Protein AF-A0A952QZ71-F1 (afdb_monomer_lite)

Radius of gyration: 32.83 Å; chains: 1; bounding box: 85×64×108 Å

Secondary structure (DSSP, 8-state):
-----PPPHHHHHHHHHHHHHHHHHHHHHHHS--TTS-HHHHHHHHHHHHHHHHHHHHHHTTSTTTS-HHHHHHHHHHHHHHHHHHHHHHHHHHHHHHHHHTSHHHHHHHHHHHSPPHHHHHHHHTTT--S-HHHHTTSPPPPP-PPP-PPPSSTT-TT-------TT----S----------------------------------------------------PPP------------HHHHHHHHHHHTHHHH-TTS--BTTTB---TTHHHHHHHSTTHHHHHHHHHHH-EES-EEETTEEE--EEPP-TTS-HHHHHHHHHHHHHSSSPPPTT-----HHHHHHHGGG---HHHHHHHHHHTT--

Structure (mmCIF, N/CA/C/O backbone):
data_AF-A0A952QZ71-F1
#
_entry.id   AF-A0A952QZ71-F1
#
loop_
_atom_site.group_PDB
_atom_site.id
_atom_site.type_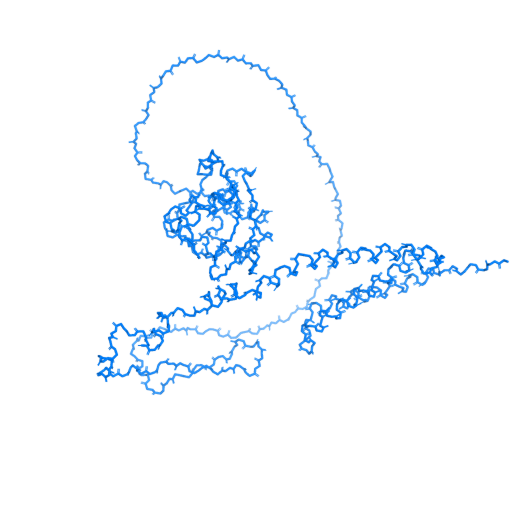symbol
_atom_site.label_atom_id
_atom_site.label_alt_id
_atom_site.label_comp_id
_atom_site.label_asym_id
_atom_site.label_entity_id
_atom_site.label_seq_id
_atom_site.pdbx_PDB_ins_code
_atom_site.Cartn_x
_atom_site.Cartn_y
_atom_site.Cartn_z
_atom_site.occupancy
_atom_site.B_iso_or_equiv
_atom_site.auth_seq_id
_atom_site.auth_comp_id
_atom_site.auth_asym_id
_atom_site.auth_atom_id
_atom_site.pdbx_PDB_model_num
ATOM 1 N N . MET A 1 1 ? 34.051 10.394 -55.278 1.00 37.31 1 MET A N 1
ATOM 2 C CA . MET A 1 1 ? 33.551 9.070 -54.867 1.00 37.31 1 MET A CA 1
ATOM 3 C C . MET A 1 1 ? 33.803 8.975 -53.379 1.00 37.31 1 MET A C 1
ATOM 5 O O . MET A 1 1 ? 34.957 9.050 -52.990 1.00 37.31 1 MET A O 1
ATOM 9 N N . SER A 1 2 ? 32.750 9.002 -52.564 1.00 47.66 2 SER A N 1
ATOM 10 C CA . SER A 1 2 ? 32.898 8.899 -51.112 1.00 47.66 2 SER A CA 1
ATOM 11 C C . SER A 1 2 ? 32.932 7.412 -50.776 1.00 47.66 2 SER A C 1
ATOM 13 O O . SER A 1 2 ? 31.936 6.726 -50.991 1.00 47.66 2 SER A O 1
ATOM 15 N N . GLU A 1 3 ? 34.084 6.899 -50.348 1.00 52.03 3 GLU A N 1
ATOM 16 C CA . GLU A 1 3 ? 34.179 5.573 -49.734 1.00 52.03 3 GLU A CA 1
ATOM 17 C C . GLU A 1 3 ? 33.350 5.597 -48.444 1.00 52.03 3 GLU A C 1
ATOM 19 O O . GLU A 1 3 ? 33.764 6.152 -47.426 1.00 52.03 3 GLU A O 1
ATOM 24 N N . GLY A 1 4 ? 32.135 5.049 -48.505 1.00 52.72 4 GLY A N 1
ATOM 25 C CA . GLY A 1 4 ? 31.303 4.845 -47.328 1.00 52.72 4 GLY A CA 1
ATOM 26 C C . GLY A 1 4 ? 31.994 3.856 -46.395 1.00 52.72 4 GLY A C 1
ATOM 27 O O . GLY A 1 4 ? 32.163 2.687 -46.742 1.00 52.72 4 GLY A O 1
ATOM 28 N N . LYS A 1 5 ? 32.410 4.319 -45.212 1.00 60.66 5 LYS A N 1
ATOM 29 C CA . LYS A 1 5 ? 32.848 3.444 -44.120 1.00 60.66 5 LYS A CA 1
ATOM 30 C C . LYS A 1 5 ? 31.640 2.652 -43.628 1.00 60.66 5 LYS A C 1
ATOM 32 O O . LYS A 1 5 ? 30.965 3.069 -42.699 1.00 60.66 5 LYS A O 1
ATOM 37 N N . HIS A 1 6 ? 31.364 1.515 -44.252 1.00 62.19 6 HIS A N 1
ATOM 38 C CA . HIS A 1 6 ? 30.426 0.553 -43.696 1.00 62.19 6 HIS A CA 1
ATOM 39 C C . HIS A 1 6 ? 31.075 -0.107 -42.479 1.00 62.19 6 HIS A C 1
ATOM 41 O O . HIS A 1 6 ? 32.122 -0.753 -42.579 1.00 62.19 6 HIS A O 1
ATOM 47 N N . THR A 1 7 ? 30.477 0.091 -41.311 1.00 70.31 7 THR A N 1
ATOM 48 C CA . THR A 1 7 ? 30.819 -0.627 -40.088 1.00 70.31 7 THR A CA 1
ATOM 49 C C . THR A 1 7 ? 30.619 -2.127 -40.329 1.00 70.31 7 THR A C 1
ATOM 51 O O . THR A 1 7 ? 29.550 -2.591 -40.715 1.00 70.31 7 THR A O 1
ATOM 54 N N . SER A 1 8 ? 31.699 -2.901 -40.186 1.00 83.12 8 SER A N 1
ATOM 55 C CA . SER A 1 8 ? 31.688 -4.346 -40.441 1.00 83.12 8 SER A CA 1
ATOM 56 C C . SER A 1 8 ? 30.771 -5.067 -39.452 1.00 83.12 8 SER A C 1
ATOM 58 O O . SER A 1 8 ? 30.737 -4.711 -38.275 1.00 83.12 8 SER A O 1
ATOM 60 N N . VAL A 1 9 ? 30.107 -6.142 -39.892 1.00 85.56 9 VAL A N 1
ATOM 61 C CA . VAL A 1 9 ? 29.350 -7.072 -39.024 1.00 85.56 9 VAL A CA 1
ATOM 62 C C . VAL A 1 9 ? 30.187 -7.505 -37.813 1.00 85.56 9 VAL A C 1
ATOM 64 O O . VAL A 1 9 ? 29.675 -7.608 -36.702 1.00 85.56 9 VAL A O 1
ATOM 67 N N . SER A 1 10 ? 31.504 -7.656 -37.994 1.00 85.19 10 SER A N 1
ATOM 68 C CA . SER A 1 10 ? 32.436 -7.969 -36.907 1.00 85.19 10 SER A CA 1
ATOM 69 C C . SER A 1 10 ? 32.438 -6.918 -35.792 1.00 85.19 10 SER A C 1
ATOM 71 O O . SER A 1 10 ? 32.599 -7.275 -34.630 1.00 85.19 10 SER A O 1
ATOM 73 N N . THR A 1 11 ? 32.253 -5.637 -36.114 1.00 86.12 11 THR A N 1
ATOM 74 C CA . THR A 1 11 ? 32.171 -4.557 -35.124 1.00 86.12 11 THR A CA 1
ATOM 75 C C . THR A 1 11 ? 30.928 -4.720 -34.257 1.00 86.12 11 THR A C 1
ATOM 77 O O . THR A 1 11 ? 31.029 -4.628 -33.039 1.00 86.12 11 THR A O 1
ATOM 80 N N . TYR A 1 12 ? 29.775 -5.034 -34.854 1.00 88.69 12 TYR A N 1
ATOM 81 C CA . TYR A 1 12 ? 28.529 -5.255 -34.111 1.00 88.69 12 TYR A CA 1
ATOM 82 C C . TYR A 1 12 ? 28.610 -6.472 -33.192 1.00 88.69 12 TYR A C 1
ATOM 84 O O . TYR A 1 12 ? 28.157 -6.404 -32.053 1.00 88.69 12 TYR A O 1
ATOM 92 N N . VAL A 1 13 ? 29.246 -7.555 -33.646 1.00 91.06 13 VAL A N 1
ATOM 93 C CA . VAL A 1 13 ? 29.479 -8.746 -32.814 1.00 91.06 13 VAL A CA 1
ATOM 94 C C . VAL A 1 13 ? 30.375 -8.412 -31.617 1.00 91.06 13 VAL A C 1
ATOM 96 O O . VAL A 1 13 ? 30.060 -8.796 -30.494 1.00 91.06 13 VAL A O 1
ATOM 99 N N . ILE A 1 14 ? 31.452 -7.644 -31.818 1.00 91.75 14 ILE A N 1
ATOM 100 C CA . ILE A 1 14 ? 32.334 -7.205 -30.722 1.00 91.75 14 ILE A CA 1
ATOM 101 C C . ILE A 1 14 ? 31.572 -6.318 -29.731 1.00 91.75 14 ILE A C 1
ATOM 103 O O . ILE A 1 14 ? 31.671 -6.518 -28.522 1.00 91.75 14 ILE A O 1
ATOM 107 N N . VAL A 1 15 ? 30.784 -5.361 -30.227 1.00 91.12 15 VAL A N 1
ATOM 108 C CA . VAL A 1 15 ? 29.959 -4.479 -29.388 1.00 91.12 15 VAL A CA 1
ATOM 109 C C . VAL A 1 15 ? 28.944 -5.302 -28.586 1.00 91.12 15 VAL A C 1
ATOM 111 O O . VAL A 1 15 ? 28.827 -5.099 -27.382 1.00 91.12 15 VAL A O 1
ATOM 114 N N . ALA A 1 16 ? 28.264 -6.270 -29.207 1.00 91.25 16 ALA A N 1
ATOM 115 C CA . ALA A 1 16 ? 27.317 -7.153 -28.527 1.00 91.25 16 ALA A CA 1
ATOM 116 C C . ALA A 1 16 ? 27.983 -7.979 -27.414 1.00 91.25 16 ALA A C 1
ATOM 118 O O . ALA A 1 16 ? 27.436 -8.078 -26.317 1.00 91.25 16 ALA A O 1
ATOM 119 N N . LEU A 1 17 ? 29.184 -8.515 -27.658 1.00 95.75 17 LEU A N 1
ATOM 120 C CA . LEU A 1 17 ? 29.952 -9.232 -26.636 1.00 95.75 17 LEU A CA 1
ATOM 121 C C . LEU A 1 17 ? 30.328 -8.323 -25.462 1.00 95.75 17 LEU A C 1
ATOM 123 O O .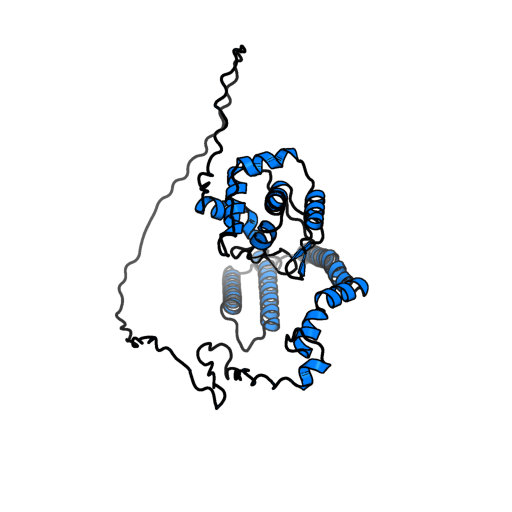 LEU A 1 17 ? 30.170 -8.724 -24.313 1.00 95.75 17 LEU A O 1
ATOM 127 N N . ILE A 1 18 ? 30.767 -7.089 -25.729 1.00 94.50 18 ILE A N 1
ATOM 128 C CA . ILE A 1 18 ? 31.077 -6.112 -24.674 1.00 94.50 18 ILE A CA 1
ATOM 129 C C . ILE A 1 18 ? 29.829 -5.802 -23.841 1.00 94.50 18 ILE A C 1
ATOM 131 O O . ILE A 1 18 ? 29.901 -5.799 -22.615 1.00 94.50 18 ILE A O 1
ATOM 135 N N . LEU A 1 19 ? 28.675 -5.595 -24.481 1.00 93.44 19 LEU A N 1
ATOM 136 C CA . LEU A 1 19 ? 27.409 -5.372 -23.779 1.00 93.44 19 LEU A CA 1
ATOM 137 C C . LEU A 1 19 ? 26.996 -6.579 -22.924 1.00 93.44 19 LEU A C 1
ATOM 139 O O . LEU A 1 19 ? 26.503 -6.399 -21.809 1.00 93.44 19 LEU A O 1
ATOM 143 N N . GLY A 1 20 ? 27.226 -7.799 -23.415 1.00 95.75 20 GLY A N 1
ATOM 144 C CA . GLY A 1 20 ? 27.010 -9.028 -22.652 1.00 95.75 20 GLY A CA 1
ATOM 145 C C . GLY A 1 20 ? 27.901 -9.101 -21.412 1.00 95.75 20 GLY A C 1
ATOM 146 O O . GLY A 1 20 ? 27.407 -9.366 -20.320 1.00 95.75 20 GLY A O 1
ATOM 147 N N . VAL A 1 21 ? 29.191 -8.777 -21.552 1.00 97.12 21 VAL A N 1
ATOM 148 C CA . VAL A 1 21 ? 30.134 -8.722 -20.423 1.00 97.12 21 VAL A CA 1
ATOM 149 C C . VAL A 1 21 ? 29.724 -7.658 -19.406 1.00 97.12 21 VAL A C 1
ATOM 151 O O . VAL A 1 21 ? 29.706 -7.951 -18.215 1.00 97.12 21 VAL A O 1
ATOM 154 N N . ILE A 1 22 ? 29.347 -6.453 -19.848 1.00 95.38 22 ILE A N 1
ATOM 155 C CA . ILE A 1 22 ? 28.851 -5.399 -18.948 1.00 95.38 22 ILE A CA 1
ATOM 156 C C . ILE A 1 22 ? 27.623 -5.895 -18.179 1.00 95.38 22 ILE A C 1
ATOM 158 O O . ILE A 1 22 ? 27.591 -5.778 -16.962 1.00 95.38 22 ILE A O 1
ATOM 162 N N . THR A 1 23 ? 26.661 -6.513 -18.866 1.00 95.19 23 THR A N 1
ATOM 163 C CA . THR A 1 23 ? 25.438 -7.040 -18.235 1.00 95.19 23 THR A CA 1
ATOM 164 C C . THR A 1 23 ? 25.745 -8.142 -17.216 1.00 95.19 23 THR A C 1
ATOM 166 O O . THR A 1 23 ? 25.147 -8.183 -16.145 1.00 95.19 23 THR A O 1
ATOM 169 N N . TYR A 1 24 ? 26.707 -9.016 -17.515 1.00 95.94 24 TYR A N 1
ATOM 170 C CA . TYR A 1 24 ? 27.168 -10.030 -16.568 1.00 95.94 24 TYR A CA 1
ATOM 171 C C . TYR A 1 24 ? 27.831 -9.405 -15.334 1.00 95.94 24 TYR A C 1
ATOM 173 O O . TYR A 1 24 ? 27.566 -9.829 -14.214 1.00 95.94 24 TYR A O 1
ATOM 181 N N . VAL A 1 25 ? 28.666 -8.378 -15.521 1.00 94.56 25 VAL A N 1
ATOM 182 C CA . VAL A 1 25 ? 29.298 -7.649 -14.412 1.00 94.56 25 VAL A CA 1
ATOM 183 C C . VAL A 1 25 ? 28.252 -6.920 -13.565 1.00 94.56 25 VAL A C 1
ATOM 185 O O . VAL A 1 25 ? 28.346 -6.964 -12.344 1.00 94.56 25 VAL A O 1
ATOM 188 N N . GLU A 1 26 ? 27.246 -6.295 -14.183 1.00 92.94 26 GLU A N 1
ATOM 189 C CA . GLU A 1 26 ? 26.108 -5.683 -13.478 1.00 92.94 26 GLU A CA 1
ATOM 190 C C . GLU A 1 26 ? 25.413 -6.711 -12.577 1.00 92.94 26 GLU A C 1
ATOM 192 O O . GLU A 1 26 ? 25.251 -6.471 -11.382 1.00 92.94 26 GLU A O 1
ATOM 197 N N . PHE A 1 27 ? 25.071 -7.879 -13.130 1.00 93.12 27 PHE A N 1
ATOM 198 C CA . PHE A 1 27 ? 24.448 -8.964 -12.374 1.00 93.12 27 PHE A CA 1
ATOM 199 C C . PHE A 1 27 ? 25.349 -9.461 -11.237 1.00 93.12 27 PHE A C 1
ATOM 201 O O . PHE A 1 27 ? 24.902 -9.561 -10.100 1.00 93.12 27 PHE A O 1
ATOM 208 N N . ALA A 1 28 ? 26.634 -9.696 -11.507 1.00 91.62 28 ALA A N 1
ATOM 209 C CA . ALA A 1 28 ? 27.581 -10.165 -10.499 1.00 91.62 28 ALA A CA 1
ATOM 210 C C . ALA A 1 28 ? 27.782 -9.156 -9.354 1.00 91.62 28 ALA A C 1
ATOM 212 O O . ALA A 1 28 ? 27.961 -9.569 -8.212 1.00 91.62 28 ALA A O 1
ATOM 213 N N . LEU A 1 29 ? 27.740 -7.848 -9.635 1.00 90.25 29 LEU A N 1
ATOM 214 C CA . LEU A 1 29 ? 27.824 -6.802 -8.609 1.00 90.25 29 LEU A CA 1
ATOM 215 C C . LEU A 1 29 ? 26.588 -6.758 -7.701 1.00 90.25 29 LEU A C 1
ATOM 217 O O . LEU A 1 29 ? 26.721 -6.401 -6.532 1.00 90.25 29 LEU A O 1
ATOM 221 N N . VAL A 1 30 ? 25.406 -7.089 -8.230 1.00 87.94 30 VAL A N 1
ATOM 222 C CA . VAL A 1 30 ? 24.154 -7.144 -7.457 1.00 87.94 30 VAL A CA 1
ATOM 223 C C . VAL A 1 30 ? 24.066 -8.439 -6.652 1.00 87.94 30 VAL A C 1
ATOM 225 O O . VAL A 1 30 ? 23.758 -8.395 -5.465 1.00 87.94 30 VAL A O 1
ATOM 228 N N . GLU A 1 31 ? 24.369 -9.571 -7.285 1.00 89.38 31 GLU A N 1
ATOM 229 C CA . GLU A 1 31 ? 24.259 -10.903 -6.684 1.00 89.38 31 GLU A CA 1
ATOM 230 C C . GLU A 1 31 ? 25.331 -11.146 -5.613 1.00 89.38 31 GLU A C 1
ATOM 232 O O . GLU A 1 31 ? 25.066 -11.755 -4.579 1.00 89.38 31 GLU A O 1
ATOM 237 N N . TYR A 1 32 ? 26.550 -10.639 -5.829 1.00 87.81 32 TYR A N 1
ATOM 238 C CA . TYR A 1 32 ? 27.667 -10.805 -4.902 1.00 87.81 32 TYR A CA 1
ATOM 239 C C . TYR A 1 32 ? 28.054 -9.462 -4.276 1.00 87.81 32 TYR A C 1
ATOM 241 O O . TYR A 1 32 ? 28.997 -8.814 -4.754 1.00 87.81 32 TYR A O 1
ATOM 249 N N . PRO A 1 33 ? 27.381 -9.034 -3.188 1.00 80.62 33 PRO A N 1
ATOM 250 C CA . PRO A 1 33 ? 27.716 -7.799 -2.496 1.00 80.62 33 PRO A CA 1
ATOM 251 C C . PRO A 1 33 ? 29.151 -7.874 -1.973 1.00 80.62 33 PRO A C 1
ATOM 253 O O . PRO A 1 33 ? 29.516 -8.681 -1.118 1.00 80.62 33 PRO A O 1
ATOM 256 N N . GLN A 1 34 ? 29.997 -7.021 -2.533 1.00 81.88 34 GLN A N 1
ATOM 257 C CA . GLN A 1 34 ? 31.412 -6.975 -2.216 1.00 81.88 34 GLN A CA 1
ATOM 258 C C . GLN A 1 34 ? 31.608 -6.231 -0.890 1.00 81.88 34 GLN A C 1
ATOM 260 O O . GLN A 1 34 ? 31.439 -5.019 -0.839 1.00 81.88 34 GLN A O 1
ATOM 265 N N . ALA A 1 35 ? 32.007 -6.923 0.181 1.00 75.81 35 ALA A N 1
ATOM 266 C CA . ALA A 1 35 ? 32.158 -6.318 1.516 1.00 75.81 35 ALA A CA 1
ATOM 267 C C . ALA A 1 35 ? 33.150 -5.132 1.572 1.00 75.81 35 ALA A C 1
ATOM 269 O O . ALA A 1 35 ? 33.061 -4.276 2.447 1.00 75.81 35 ALA A O 1
ATOM 270 N N . TRP A 1 36 ? 34.092 -5.065 0.626 1.00 80.31 36 TRP A N 1
ATOM 271 C CA . TRP A 1 36 ? 35.061 -3.972 0.483 1.00 80.31 36 TRP A CA 1
ATOM 272 C C . TRP A 1 36 ? 34.518 -2.773 -0.310 1.00 80.31 36 TRP A C 1
ATOM 274 O O . TRP A 1 36 ? 35.103 -1.690 -0.294 1.00 80.31 36 TRP A O 1
ATOM 284 N N . LEU A 1 37 ? 33.403 -2.965 -1.010 1.00 77.75 37 LEU A N 1
ATOM 285 C CA . LEU A 1 37 ? 32.776 -2.008 -1.902 1.00 77.75 37 LEU A CA 1
ATOM 286 C C . LEU A 1 37 ? 31.493 -1.517 -1.220 1.00 77.75 37 LEU A C 1
ATOM 288 O O . LEU A 1 37 ? 30.431 -2.122 -1.335 1.00 77.75 37 LEU A O 1
ATOM 292 N N . GLY A 1 38 ? 31.604 -0.450 -0.424 1.00 81.31 38 GLY A N 1
ATOM 293 C CA . GLY A 1 38 ? 30.464 0.078 0.333 1.00 81.31 38 GLY A CA 1
ATOM 294 C C . GLY A 1 38 ? 29.245 0.364 -0.556 1.00 81.31 38 GLY A C 1
ATOM 295 O O . GLY A 1 38 ? 29.396 0.732 -1.722 1.00 81.31 38 GLY A O 1
ATOM 296 N N . SER A 1 39 ? 28.034 0.247 0.001 1.00 82.44 39 SER A N 1
ATOM 297 C CA . SER A 1 39 ? 26.767 0.266 -0.756 1.00 82.44 39 SER A CA 1
ATOM 298 C C . SER A 1 39 ? 26.610 1.469 -1.694 1.00 82.44 39 SER A C 1
ATOM 300 O O . SER A 1 39 ? 26.099 1.331 -2.803 1.00 82.44 39 SER A O 1
ATOM 302 N N . GLY A 1 40 ? 27.103 2.647 -1.295 1.00 86.50 40 GLY A N 1
ATOM 303 C CA . GLY A 1 40 ? 27.072 3.843 -2.143 1.00 86.50 40 GLY A CA 1
ATOM 304 C C . GLY A 1 40 ? 27.937 3.727 -3.404 1.00 86.50 40 GLY A C 1
ATOM 305 O O . GLY A 1 40 ? 27.537 4.192 -4.470 1.00 86.50 40 GLY A O 1
ATOM 306 N N . TRP A 1 41 ? 29.098 3.074 -3.312 1.00 89.00 41 TRP A N 1
ATOM 307 C CA . TRP A 1 41 ? 29.988 2.883 -4.458 1.00 89.00 41 TRP A CA 1
ATOM 308 C C . TRP A 1 41 ? 29.446 1.837 -5.433 1.00 89.00 41 TRP A C 1
ATOM 310 O O . TRP A 1 41 ? 29.536 2.024 -6.645 1.00 89.00 41 TRP A O 1
ATOM 320 N N . THR A 1 42 ? 28.816 0.779 -4.919 1.00 87.44 42 THR A N 1
ATOM 321 C CA . THR A 1 42 ? 28.127 -0.226 -5.740 1.00 87.44 42 THR A CA 1
ATOM 322 C C . THR A 1 42 ? 27.023 0.416 -6.578 1.00 87.44 42 THR A C 1
ATOM 324 O O . THR A 1 42 ? 27.002 0.241 -7.795 1.00 87.44 42 THR A O 1
ATOM 327 N N . ILE A 1 43 ? 26.163 1.239 -5.966 1.00 88.94 43 ILE A N 1
ATOM 328 C CA . ILE A 1 43 ? 25.105 1.964 -6.690 1.00 88.94 43 ILE A CA 1
ATOM 329 C C . ILE A 1 43 ? 25.710 2.896 -7.747 1.00 88.94 43 ILE A C 1
ATOM 331 O O . ILE A 1 43 ? 25.256 2.906 -8.890 1.00 88.94 43 ILE A O 1
ATOM 335 N N . PHE A 1 44 ? 26.756 3.651 -7.398 1.00 93.06 44 PHE A N 1
ATOM 336 C CA . PHE A 1 44 ? 27.435 4.536 -8.345 1.00 93.06 44 PHE A CA 1
ATOM 337 C C . PHE A 1 44 ? 27.980 3.779 -9.568 1.00 93.06 44 PHE A C 1
ATOM 339 O O . PHE A 1 44 ? 27.771 4.209 -10.703 1.00 93.06 44 PHE A O 1
ATOM 346 N N . LEU A 1 45 ? 28.637 2.636 -9.353 1.00 91.50 45 LEU A N 1
ATOM 347 C CA . LEU A 1 45 ? 29.160 1.798 -10.432 1.00 91.50 45 LEU A CA 1
ATOM 348 C C . LEU A 1 45 ? 28.051 1.216 -11.307 1.00 91.50 45 LEU A C 1
ATOM 350 O O . LEU A 1 45 ? 28.181 1.242 -12.528 1.00 91.50 45 LEU A O 1
ATOM 354 N N . LEU A 1 46 ? 26.955 0.737 -10.714 1.00 92.56 46 LEU A N 1
ATOM 355 C CA . LEU A 1 46 ? 25.812 0.211 -11.467 1.00 92.56 46 LEU A CA 1
ATOM 356 C C . LEU A 1 46 ? 25.176 1.290 -12.353 1.00 92.56 46 LEU A C 1
ATOM 358 O O . LEU A 1 46 ? 24.896 1.045 -13.526 1.00 92.56 46 LEU A O 1
ATOM 362 N N . VAL A 1 47 ? 25.020 2.512 -11.836 1.00 93.38 47 VAL A N 1
ATOM 363 C CA . VAL A 1 47 ? 24.538 3.654 -12.630 1.00 93.38 47 VAL A CA 1
ATOM 364 C C . VAL A 1 47 ? 25.512 3.982 -13.765 1.00 93.38 47 VAL A C 1
ATOM 366 O O . VAL A 1 47 ? 25.085 4.193 -14.900 1.00 93.38 47 VAL A O 1
ATOM 369 N N . ALA A 1 48 ? 26.820 3.989 -13.495 1.00 94.31 48 ALA A N 1
ATOM 370 C CA . ALA A 1 48 ? 27.831 4.255 -14.514 1.00 94.31 48 ALA A CA 1
ATOM 371 C C . ALA A 1 48 ? 27.834 3.192 -15.630 1.00 94.31 48 ALA A C 1
ATOM 373 O O . ALA A 1 48 ? 27.873 3.549 -16.809 1.00 94.31 48 ALA A O 1
ATOM 374 N N . LEU A 1 49 ? 27.746 1.904 -15.281 1.00 93.75 49 LEU A N 1
ATOM 375 C CA . LEU A 1 49 ? 27.671 0.798 -16.244 1.00 93.75 49 LEU A CA 1
ATOM 376 C C . LEU A 1 49 ? 26.400 0.876 -17.101 1.00 93.75 49 LEU A C 1
ATOM 378 O O . LEU A 1 49 ? 26.491 0.765 -18.327 1.00 93.75 49 LEU A O 1
ATOM 382 N N . SER A 1 50 ? 25.260 1.201 -16.487 1.00 93.88 50 SER A N 1
ATOM 383 C CA . SER A 1 50 ? 23.990 1.400 -17.190 1.00 93.88 50 SER A CA 1
ATOM 384 C C . SER A 1 50 ? 24.063 2.553 -18.202 1.00 93.88 50 SER A C 1
ATOM 386 O O . SER A 1 50 ? 23.660 2.395 -19.358 1.00 93.88 50 SER A O 1
ATOM 388 N N . ILE A 1 51 ? 24.677 3.688 -17.832 1.00 93.56 51 ILE A N 1
ATOM 389 C CA . ILE A 1 51 ? 24.900 4.821 -18.750 1.00 93.56 51 ILE A CA 1
ATOM 390 C C . ILE A 1 51 ? 25.792 4.407 -19.926 1.00 93.56 51 ILE A C 1
ATOM 392 O O . ILE A 1 51 ? 25.473 4.710 -21.077 1.00 93.56 51 ILE A O 1
ATOM 396 N N . VAL A 1 52 ? 26.901 3.709 -19.665 1.00 94.44 52 VAL A N 1
ATOM 397 C CA . VAL A 1 52 ? 27.831 3.266 -20.717 1.00 94.44 52 VAL A CA 1
ATOM 398 C C . VAL A 1 52 ? 27.132 2.331 -21.702 1.00 94.44 52 VAL A C 1
ATOM 400 O O . VAL A 1 52 ? 27.216 2.539 -22.914 1.00 94.44 52 VAL A O 1
ATOM 403 N N . LYS A 1 53 ? 26.401 1.337 -21.195 1.00 94.12 53 LYS A N 1
ATOM 404 C CA . LYS A 1 53 ? 25.618 0.395 -22.001 1.00 94.12 53 LYS A CA 1
ATOM 405 C C . LYS A 1 53 ? 24.579 1.117 -22.847 1.00 94.12 53 LYS A C 1
ATOM 407 O O . LYS A 1 53 ? 24.500 0.878 -24.051 1.00 94.12 53 LYS A O 1
ATOM 412 N N . PHE A 1 54 ? 23.840 2.042 -22.248 1.00 91.38 54 PHE A N 1
ATOM 413 C CA . PHE A 1 54 ? 22.846 2.836 -22.950 1.00 91.38 54 PHE A CA 1
ATOM 414 C C . PHE A 1 54 ? 23.456 3.658 -24.098 1.00 91.38 54 PHE A C 1
ATOM 416 O O . PHE A 1 54 ? 23.003 3.555 -25.239 1.00 91.38 54 PHE A O 1
ATOM 423 N N . VAL A 1 55 ? 24.534 4.406 -23.836 1.00 89.44 55 VAL A N 1
ATOM 424 C CA . VAL A 1 55 ? 25.239 5.201 -24.861 1.00 89.44 55 VAL A CA 1
ATOM 425 C C . VAL A 1 55 ? 25.774 4.310 -25.979 1.00 89.44 55 VAL A C 1
ATOM 427 O O . VAL A 1 55 ? 25.681 4.663 -27.154 1.00 89.44 55 VAL A O 1
ATOM 430 N N . MET A 1 56 ? 26.311 3.143 -25.633 1.00 89.31 56 MET A N 1
ATOM 431 C CA . MET A 1 56 ? 26.866 2.198 -26.595 1.00 89.31 56 MET A CA 1
ATOM 432 C C . MET A 1 56 ? 25.783 1.588 -27.495 1.00 89.31 56 MET A C 1
ATOM 434 O O . MET A 1 56 ? 25.981 1.506 -28.708 1.00 89.31 56 MET A O 1
ATOM 438 N N . VAL A 1 57 ? 24.622 1.233 -26.936 1.00 90.75 57 VAL A N 1
ATOM 439 C CA . VAL A 1 57 ? 23.460 0.760 -27.707 1.00 90.75 57 VAL A CA 1
ATOM 440 C C . VAL A 1 57 ? 22.970 1.846 -28.661 1.00 90.75 57 VAL A C 1
ATOM 442 O O . VAL A 1 57 ? 22.832 1.598 -29.857 1.00 90.75 57 VAL A O 1
ATOM 445 N N . VAL A 1 58 ? 22.778 3.065 -28.162 1.00 87.56 58 VAL A N 1
ATOM 446 C CA . VAL A 1 58 ? 22.313 4.201 -28.966 1.00 87.56 58 VAL A CA 1
ATOM 447 C C . VAL A 1 58 ? 23.306 4.523 -30.089 1.00 87.56 58 VAL A C 1
ATOM 449 O O . VAL A 1 58 ? 22.911 4.658 -31.243 1.00 87.56 58 VAL A O 1
ATOM 452 N N . MET A 1 59 ? 24.609 4.575 -29.802 1.00 85.19 59 MET A N 1
ATOM 453 C CA . MET A 1 59 ? 25.620 4.874 -30.820 1.00 85.19 59 MET A CA 1
ATOM 454 C C . MET A 1 59 ? 25.715 3.803 -31.909 1.00 85.19 59 MET A C 1
ATOM 456 O O . MET A 1 59 ? 25.759 4.148 -33.089 1.00 85.19 59 MET A O 1
ATOM 460 N N . PHE A 1 60 ? 25.801 2.525 -31.534 1.00 86.00 60 PHE A N 1
ATOM 461 C CA . PHE A 1 60 ? 26.120 1.461 -32.488 1.00 86.00 60 PHE A CA 1
ATOM 462 C C . PHE A 1 60 ? 24.877 0.784 -33.063 1.00 86.00 60 PHE A C 1
ATOM 464 O O . PHE A 1 60 ? 24.826 0.572 -34.267 1.00 86.00 60 PHE A O 1
ATOM 471 N N . PHE A 1 61 ? 23.857 0.479 -32.259 1.00 81.94 61 PHE A N 1
ATOM 472 C CA . PHE A 1 61 ? 22.668 -0.236 -32.744 1.00 81.94 61 PHE A CA 1
ATOM 473 C C . PHE A 1 61 ? 21.628 0.695 -33.370 1.00 81.94 61 PHE A C 1
ATOM 475 O O . PHE A 1 61 ? 20.972 0.303 -34.333 1.00 81.94 61 PHE A O 1
ATOM 482 N N . MET A 1 62 ? 21.529 1.945 -32.908 1.00 83.75 62 MET A N 1
ATOM 483 C CA . MET A 1 62 ? 20.656 2.946 -33.542 1.00 83.75 62 MET A CA 1
ATOM 484 C C . MET A 1 62 ? 21.366 3.755 -34.641 1.00 83.75 62 MET A C 1
ATOM 486 O O . MET A 1 62 ? 20.833 4.764 -35.079 1.00 83.75 62 MET A O 1
ATOM 490 N N . HIS A 1 63 ? 22.553 3.322 -35.094 1.00 74.94 63 HIS A N 1
ATOM 491 C CA . HIS A 1 63 ? 23.339 3.915 -36.194 1.00 74.94 63 HIS A CA 1
ATOM 492 C C . HIS A 1 63 ? 23.767 5.390 -36.023 1.00 74.94 63 HIS A C 1
ATOM 494 O O . HIS A 1 63 ? 24.431 5.945 -36.896 1.00 74.94 63 HIS A O 1
ATOM 500 N N . LEU A 1 64 ? 23.533 5.998 -34.855 1.00 79.25 64 LEU A N 1
ATOM 501 C CA . LEU A 1 64 ? 23.895 7.390 -34.549 1.00 79.25 64 LEU A CA 1
ATOM 502 C C . LEU A 1 64 ? 25.385 7.711 -34.663 1.00 79.25 64 LEU A C 1
ATOM 504 O O . LEU A 1 64 ? 25.759 8.877 -34.811 1.00 79.25 64 LEU A O 1
ATOM 508 N N . LYS A 1 65 ? 26.240 6.695 -34.537 1.00 79.38 65 LYS A N 1
ATOM 509 C CA . LYS A 1 65 ? 27.685 6.827 -34.722 1.00 79.38 65 LYS A CA 1
ATOM 510 C C . LYS A 1 65 ? 28.057 7.190 -36.160 1.00 79.38 65 LYS A C 1
ATOM 512 O O . LYS A 1 65 ? 29.025 7.927 -36.346 1.00 79.38 65 LYS A O 1
ATOM 517 N N . ASP A 1 66 ? 27.330 6.640 -37.127 1.00 80.50 66 ASP A N 1
ATOM 518 C CA . ASP A 1 66 ? 27.631 6.760 -38.554 1.00 80.50 66 ASP A CA 1
ATOM 519 C C . ASP A 1 66 ? 26.680 7.747 -39.267 1.00 80.50 66 ASP A C 1
ATOM 521 O O . ASP A 1 66 ? 26.931 8.114 -40.415 1.00 80.50 66 ASP A O 1
ATOM 525 N N . ASP A 1 67 ? 25.634 8.219 -38.580 1.00 82.50 67 ASP A N 1
ATOM 526 C CA . ASP A 1 67 ? 24.715 9.254 -39.060 1.00 82.50 67 ASP A CA 1
ATOM 527 C C . ASP A 1 67 ? 25.337 10.661 -39.110 1.00 82.50 67 ASP A C 1
ATOM 529 O O . ASP A 1 67 ? 26.281 11.006 -38.390 1.00 82.50 67 ASP A O 1
ATOM 533 N N . ASP A 1 68 ? 24.766 11.514 -39.968 1.00 88.12 68 ASP A N 1
ATOM 534 C CA . ASP A 1 68 ? 25.156 12.921 -40.051 1.00 88.12 68 ASP A CA 1
ATOM 535 C C . ASP A 1 68 ? 24.852 13.662 -38.735 1.00 88.12 68 ASP A C 1
ATOM 537 O O . ASP A 1 68 ? 23.857 13.406 -38.050 1.00 88.12 68 ASP A O 1
ATOM 541 N N . ARG A 1 69 ? 25.701 14.637 -38.388 1.00 84.69 69 ARG A N 1
ATOM 542 C CA . ARG A 1 69 ? 25.611 15.401 -37.134 1.00 84.69 69 ARG A CA 1
ATOM 543 C C . ARG A 1 69 ? 24.251 16.065 -36.927 1.00 84.69 69 ARG A C 1
ATOM 545 O O . ARG A 1 69 ? 23.869 16.285 -35.779 1.00 84.69 69 ARG A O 1
ATOM 552 N N . THR A 1 70 ? 23.522 16.388 -37.994 1.00 87.25 70 THR A N 1
ATOM 553 C CA . THR A 1 70 ? 22.166 16.936 -37.880 1.00 87.25 70 THR A CA 1
ATOM 554 C C . THR A 1 70 ? 21.180 15.917 -37.300 1.00 87.25 70 THR A C 1
ATOM 556 O O . THR A 1 70 ? 20.400 16.273 -36.414 1.00 87.25 70 THR A O 1
ATOM 559 N N . TYR A 1 71 ? 21.246 14.650 -37.719 1.00 83.94 71 TYR A N 1
ATOM 560 C CA . TYR A 1 71 ? 20.385 13.587 -37.190 1.00 83.94 71 TYR A CA 1
ATOM 561 C C . TYR A 1 71 ? 20.783 13.205 -35.764 1.00 83.94 71 TYR A C 1
ATOM 563 O O . TYR A 1 71 ? 19.923 13.145 -34.881 1.00 83.94 71 TYR A O 1
ATOM 571 N N . SER A 1 72 ? 22.086 13.082 -35.493 1.00 85.75 72 SER A N 1
ATOM 572 C CA . SER A 1 72 ? 22.566 12.790 -34.139 1.00 85.75 72 SER A CA 1
ATOM 573 C C . SER A 1 72 ? 22.269 13.915 -33.148 1.00 85.75 72 SER A C 1
ATOM 575 O O . SER A 1 72 ? 21.978 13.649 -31.979 1.00 85.75 72 SER A O 1
ATOM 577 N N . GLY A 1 73 ? 22.264 15.167 -33.613 1.00 87.19 73 GLY A N 1
ATOM 578 C CA . GLY A 1 73 ? 21.840 16.326 -32.829 1.00 87.19 73 GLY A CA 1
ATOM 579 C C . GLY A 1 73 ? 20.346 16.313 -32.496 1.00 87.19 73 GLY A C 1
ATOM 580 O O . GLY A 1 73 ? 19.980 16.580 -31.352 1.00 87.19 73 GLY A O 1
ATOM 581 N N . PHE A 1 74 ? 19.485 15.960 -33.458 1.00 90.00 74 PHE A N 1
ATOM 582 C CA . PHE A 1 74 ? 18.038 15.862 -33.235 1.00 90.00 74 PHE A CA 1
ATOM 583 C C . PHE A 1 74 ? 17.676 14.743 -32.251 1.00 90.00 74 PHE A C 1
ATOM 585 O O . PHE A 1 74 ? 16.884 14.953 -31.337 1.00 90.00 74 PHE A O 1
ATOM 592 N N . PHE A 1 75 ? 18.291 13.567 -32.383 1.00 85.81 75 PHE A N 1
ATOM 593 C CA . PHE A 1 75 ? 18.035 12.462 -31.460 1.00 85.81 75 PHE A CA 1
ATOM 594 C C . PHE A 1 75 ? 18.536 12.769 -30.040 1.00 85.81 75 PHE A C 1
ATOM 596 O O . PHE A 1 75 ? 17.826 12.563 -29.054 1.00 85.81 75 PHE A O 1
ATOM 603 N N . SER A 1 76 ? 19.749 13.322 -29.928 1.00 86.19 76 SER A N 1
ATOM 604 C CA . SER A 1 76 ? 20.330 13.673 -28.628 1.00 86.19 76 SER A CA 1
ATOM 605 C C . SER A 1 76 ? 19.524 14.765 -27.922 1.00 86.19 76 SER A C 1
ATOM 607 O O . SER A 1 76 ? 19.367 14.708 -26.706 1.00 86.19 76 SER A O 1
ATOM 609 N N . SER A 1 77 ? 18.969 15.741 -28.649 1.00 92.62 77 SER A N 1
ATOM 610 C CA . SER A 1 77 ? 18.158 16.796 -28.028 1.00 92.62 77 SER A CA 1
ATOM 611 C C . SER A 1 77 ? 16.882 16.243 -27.383 1.00 92.62 77 SER A C 1
ATOM 613 O O . SER A 1 77 ? 16.560 16.636 -26.262 1.00 92.62 77 SER A O 1
ATOM 615 N N . GLY A 1 78 ? 16.218 15.267 -28.015 1.00 91.62 78 GLY A N 1
ATOM 616 C CA . GLY A 1 78 ? 15.071 14.561 -27.434 1.00 91.62 78 GLY A CA 1
ATOM 617 C C . GLY A 1 78 ? 15.418 13.838 -26.129 1.00 91.62 78 GLY A C 1
ATOM 618 O O . GLY A 1 78 ? 14.688 13.956 -25.145 1.00 91.62 78 GLY A O 1
ATOM 619 N N . MET A 1 79 ? 16.577 13.174 -26.083 1.00 89.50 79 MET A N 1
ATOM 620 C CA . MET A 1 79 ? 17.111 12.539 -24.871 1.00 89.50 79 MET A CA 1
ATOM 621 C C . MET A 1 79 ? 17.316 13.539 -23.728 1.00 89.50 79 MET A C 1
ATOM 623 O O . MET A 1 79 ? 16.919 13.285 -22.592 1.00 89.50 79 MET A O 1
ATOM 627 N N . PHE A 1 80 ? 17.933 14.686 -24.027 1.00 91.31 80 PHE A N 1
ATOM 628 C CA . PHE A 1 80 ? 18.187 15.732 -23.037 1.00 91.31 80 PHE A CA 1
ATOM 629 C C . PHE A 1 80 ? 16.891 16.331 -22.499 1.00 91.31 80 PHE A C 1
ATOM 631 O O . PHE A 1 80 ? 16.793 16.566 -21.298 1.00 91.31 80 PHE A O 1
ATOM 638 N N . ILE A 1 81 ? 15.893 16.541 -23.361 1.00 95.25 81 ILE A N 1
ATOM 639 C CA . ILE A 1 81 ? 14.570 17.011 -22.940 1.00 95.25 81 ILE A CA 1
ATOM 640 C C . ILE A 1 81 ? 13.916 15.972 -22.028 1.00 95.25 81 ILE A C 1
ATOM 642 O O . ILE A 1 81 ? 13.492 16.329 -20.936 1.00 95.25 81 ILE A O 1
ATOM 646 N N . ALA A 1 82 ? 13.895 14.695 -22.419 1.00 91.38 82 ALA A N 1
ATOM 647 C CA . ALA A 1 82 ? 13.313 13.628 -21.606 1.00 91.38 82 ALA A CA 1
ATOM 648 C C . ALA A 1 82 ? 13.985 13.520 -20.227 1.00 91.38 82 ALA A C 1
ATOM 650 O O . ALA A 1 82 ? 13.297 13.457 -19.207 1.00 91.38 82 ALA A O 1
ATOM 651 N N . LEU A 1 83 ? 15.321 13.578 -20.180 1.00 91.81 83 LEU A N 1
ATOM 652 C CA . LEU A 1 83 ? 16.078 13.571 -18.929 1.00 91.81 83 LEU A CA 1
ATOM 653 C C . LEU A 1 83 ? 15.773 14.811 -18.078 1.00 91.81 83 LEU A C 1
ATOM 655 O O . LEU A 1 83 ? 15.539 14.687 -16.878 1.00 91.81 83 LEU A O 1
ATOM 659 N N . ALA A 1 84 ? 15.732 15.999 -18.684 1.00 94.31 84 ALA A N 1
ATOM 660 C CA . ALA A 1 84 ? 15.401 17.237 -17.985 1.00 94.31 84 ALA A CA 1
ATOM 661 C C . ALA A 1 84 ? 13.969 17.214 -17.430 1.00 94.31 84 ALA A C 1
ATOM 663 O O . ALA A 1 84 ? 13.749 17.640 -16.298 1.00 94.31 84 ALA A O 1
ATOM 664 N N . THR A 1 85 ? 13.005 16.677 -18.181 1.00 94.62 85 THR A N 1
ATOM 665 C CA . THR A 1 85 ? 11.625 16.495 -17.719 1.00 94.62 85 THR A CA 1
ATOM 666 C C . THR A 1 85 ? 11.555 15.492 -16.576 1.00 94.62 85 THR A C 1
ATOM 668 O O . THR A 1 85 ? 10.916 15.779 -15.570 1.00 94.62 85 THR A O 1
ATOM 671 N N . PHE A 1 86 ? 12.240 14.352 -16.681 1.00 93.38 86 PHE A N 1
ATOM 672 C CA . PHE A 1 86 ? 12.284 13.358 -15.610 1.00 93.38 86 PHE A CA 1
ATOM 673 C C . PHE A 1 86 ? 12.881 13.939 -14.323 1.00 93.38 86 PHE A C 1
ATOM 675 O O . PHE A 1 86 ? 12.286 13.806 -13.254 1.00 93.38 86 PHE A O 1
ATOM 682 N N . VAL A 1 87 ? 14.014 14.642 -14.421 1.00 92.25 87 VAL A N 1
ATOM 683 C CA . VAL A 1 87 ? 14.638 15.335 -13.284 1.00 92.25 87 VAL A CA 1
ATOM 684 C C . VAL A 1 87 ? 13.713 16.422 -12.739 1.00 92.25 87 VAL A C 1
ATOM 686 O O . VAL A 1 87 ? 13.555 16.527 -11.528 1.00 92.25 87 VAL A O 1
ATOM 689 N N . GLY A 1 88 ? 13.062 17.196 -13.609 1.00 93.75 88 GLY A N 1
ATOM 690 C CA . GLY A 1 88 ? 12.121 18.246 -13.225 1.00 93.75 88 GLY A CA 1
ATOM 691 C C . GLY A 1 88 ? 10.902 17.711 -12.473 1.00 93.75 88 GLY A C 1
ATOM 692 O O . GLY A 1 88 ? 10.562 18.241 -11.419 1.00 93.75 88 GLY A O 1
ATOM 693 N N . LEU A 1 89 ? 10.282 16.633 -12.961 1.00 91.50 89 LEU A N 1
ATOM 694 C CA . LEU A 1 89 ? 9.161 15.970 -12.291 1.00 91.50 89 LEU A CA 1
ATOM 695 C C . LEU A 1 89 ? 9.608 15.340 -10.973 1.00 91.50 89 LEU A C 1
ATOM 697 O O . LEU A 1 89 ? 8.986 15.563 -9.940 1.00 91.50 89 LEU A O 1
ATOM 701 N N . THR A 1 90 ? 10.725 14.618 -10.978 1.00 87.19 90 THR A N 1
ATOM 702 C CA . THR A 1 90 ? 11.284 14.013 -9.764 1.00 87.19 90 THR A CA 1
ATOM 703 C C . THR A 1 90 ? 11.567 15.083 -8.710 1.00 87.19 90 THR A C 1
ATOM 705 O O . THR A 1 90 ? 11.140 14.951 -7.566 1.00 87.19 90 THR A O 1
ATOM 708 N N . ALA A 1 91 ? 12.195 16.196 -9.092 1.00 88.19 91 ALA A N 1
ATOM 709 C CA . ALA A 1 91 ? 12.408 17.331 -8.206 1.00 88.19 91 ALA A CA 1
ATOM 710 C C . ALA A 1 91 ? 11.076 17.924 -7.724 1.00 88.19 91 ALA A C 1
ATOM 712 O O . ALA A 1 91 ? 10.922 18.143 -6.530 1.00 88.19 91 ALA A O 1
ATOM 713 N N . MET A 1 92 ? 10.091 18.120 -8.604 1.00 88.31 92 MET A N 1
ATOM 714 C CA . MET A 1 92 ? 8.772 18.645 -8.237 1.00 88.31 92 MET A CA 1
ATOM 715 C C . MET A 1 92 ? 8.047 17.764 -7.210 1.00 88.31 92 MET A C 1
ATOM 717 O O . MET A 1 92 ? 7.386 18.304 -6.332 1.00 88.31 92 MET A O 1
ATOM 721 N N . PHE A 1 93 ? 8.157 16.437 -7.280 1.00 83.62 93 PHE A N 1
ATOM 722 C CA . PHE A 1 93 ? 7.491 15.537 -6.331 1.00 83.62 93 PHE A CA 1
ATOM 723 C C . PHE A 1 93 ? 8.311 15.272 -5.057 1.00 83.62 93 PHE A C 1
ATOM 725 O O . PHE A 1 93 ? 7.729 15.039 -3.995 1.00 83.62 93 PHE A O 1
ATOM 732 N N . ILE A 1 94 ? 9.646 15.323 -5.132 1.00 80.00 94 ILE A N 1
ATOM 733 C CA . ILE A 1 94 ? 10.540 15.008 -4.006 1.00 80.00 94 ILE A CA 1
ATOM 734 C C . ILE A 1 94 ? 10.902 16.250 -3.180 1.00 80.00 94 ILE A C 1
ATOM 736 O O . ILE A 1 94 ? 10.867 16.173 -1.951 1.00 80.00 94 ILE A O 1
ATOM 740 N N . LEU A 1 95 ? 11.201 17.405 -3.797 1.00 74.31 95 LEU A N 1
ATOM 741 C CA . LEU A 1 95 ? 11.568 18.621 -3.049 1.00 74.31 95 LEU A CA 1
ATOM 742 C C . LEU A 1 95 ? 10.485 19.056 -2.057 1.00 74.31 95 LEU A C 1
ATOM 744 O O . LEU A 1 95 ? 10.846 19.369 -0.928 1.00 74.31 95 LEU A O 1
ATOM 748 N N . PRO A 1 96 ? 9.180 19.068 -2.392 1.00 75.06 96 PRO A N 1
ATOM 749 C CA . PRO A 1 96 ? 8.159 19.465 -1.430 1.00 75.06 96 PRO A CA 1
ATOM 750 C C . PRO A 1 96 ? 8.106 18.544 -0.216 1.00 75.06 96 PRO A C 1
ATOM 752 O O . PRO A 1 96 ? 7.893 19.036 0.885 1.00 75.06 96 PRO A O 1
ATOM 755 N N . LYS A 1 97 ? 8.351 17.237 -0.390 1.00 66.44 97 LYS A N 1
ATOM 756 C CA . LYS A 1 97 ? 8.418 16.269 0.716 1.00 66.44 97 LYS A CA 1
ATOM 757 C C . LYS A 1 97 ? 9.659 16.491 1.582 1.00 66.44 97 LYS A C 1
ATOM 759 O O . LYS A 1 97 ? 9.541 16.547 2.802 1.00 66.44 97 LYS A O 1
ATOM 764 N N . ALA A 1 98 ? 10.818 16.697 0.957 1.00 65.25 98 ALA A N 1
ATOM 765 C CA . ALA A 1 98 ? 12.072 16.972 1.659 1.00 65.25 98 ALA A CA 1
ATOM 766 C C . ALA A 1 98 ? 12.069 18.335 2.378 1.00 65.25 98 ALA A C 1
ATOM 768 O O . ALA A 1 98 ? 12.625 18.470 3.459 1.00 65.25 98 ALA A O 1
ATOM 769 N N . VAL A 1 99 ? 11.421 19.355 1.811 1.00 69.75 99 VAL A N 1
ATOM 770 C CA . VAL A 1 99 ? 11.270 20.667 2.458 1.00 69.75 99 VAL A CA 1
ATOM 771 C C . VAL A 1 99 ? 10.180 20.619 3.529 1.00 69.75 99 VAL A C 1
ATOM 773 O O . VAL A 1 99 ? 10.338 21.231 4.586 1.00 69.75 99 VAL A O 1
ATOM 776 N N . ALA A 1 100 ? 9.098 19.865 3.314 1.00 68.19 100 ALA A N 1
ATOM 777 C CA . ALA A 1 100 ? 8.072 19.663 4.330 1.00 68.19 100 ALA A CA 1
ATOM 778 C C . ALA A 1 100 ? 8.656 19.018 5.592 1.00 68.19 100 ALA A C 1
ATOM 780 O O . ALA A 1 100 ? 8.384 19.531 6.673 1.00 68.19 100 ALA A O 1
ATOM 781 N N . SER A 1 101 ? 9.506 17.993 5.491 1.00 60.81 101 SER A N 1
ATOM 782 C CA . SER A 1 101 ? 10.135 17.381 6.675 1.00 60.81 101 SER A CA 1
ATOM 783 C C . SER A 1 101 ? 11.069 18.330 7.440 1.00 60.81 101 SER A C 1
ATOM 785 O O . SER A 1 101 ? 11.293 18.143 8.631 1.00 60.81 101 SER A O 1
ATOM 787 N N . THR A 1 102 ? 11.573 19.390 6.799 1.00 62.75 102 THR A N 1
ATOM 788 C CA . THR A 1 102 ? 12.418 20.404 7.458 1.00 62.75 102 THR A CA 1
ATOM 789 C C . THR A 1 102 ? 11.649 21.558 8.103 1.00 62.75 102 THR A C 1
ATOM 791 O O . THR A 1 102 ? 12.267 22.385 8.776 1.00 62.75 102 THR A O 1
ATOM 794 N N . ARG A 1 103 ? 10.319 21.653 7.927 1.00 74.06 103 ARG A N 1
ATOM 795 C CA . ARG A 1 103 ? 9.538 22.692 8.618 1.00 74.06 103 ARG A CA 1
ATOM 796 C C . ARG A 1 103 ? 9.582 22.459 10.131 1.00 74.06 103 ARG A C 1
ATOM 798 O O . ARG A 1 103 ? 9.396 21.320 10.553 1.00 74.06 103 ARG A O 1
ATOM 805 N N . PRO A 1 104 ? 9.757 23.516 10.944 1.00 69.75 104 PRO A N 1
ATOM 806 C CA . PRO A 1 104 ? 9.845 23.393 12.398 1.00 69.75 104 PRO A CA 1
ATOM 807 C C . PRO A 1 104 ? 8.611 22.721 13.008 1.00 69.75 104 PRO A C 1
ATOM 809 O O . PRO A 1 104 ? 8.773 21.919 13.917 1.00 69.75 104 PRO A O 1
ATOM 812 N N . ASP A 1 105 ? 7.416 22.946 12.455 1.00 73.69 105 ASP A N 1
ATOM 813 C CA . ASP A 1 105 ? 6.179 22.304 12.927 1.00 73.69 105 ASP A CA 1
ATOM 814 C C . ASP A 1 105 ? 6.194 20.781 12.704 1.00 73.69 105 ASP A C 1
ATOM 816 O O . ASP A 1 105 ? 5.815 20.009 13.580 1.00 73.69 105 ASP A O 1
ATOM 820 N N . ASN A 1 106 ? 6.706 20.335 11.552 1.00 66.56 106 ASN A N 1
ATOM 821 C CA . ASN A 1 106 ? 6.817 18.914 11.212 1.00 66.56 106 ASN A CA 1
ATOM 822 C C . ASN A 1 106 ? 7.972 18.244 11.956 1.00 66.56 106 ASN A C 1
ATOM 824 O O . ASN A 1 106 ? 7.851 17.099 12.377 1.00 66.56 106 ASN A O 1
ATOM 828 N N . ARG A 1 107 ? 9.078 18.968 12.160 1.00 66.62 107 ARG A N 1
ATOM 829 C CA . ARG A 1 107 ? 10.196 18.506 12.979 1.00 66.62 107 ARG A CA 1
ATOM 830 C C . ARG A 1 107 ? 9.780 18.370 14.442 1.00 66.62 107 ARG A C 1
ATOM 832 O O . ARG A 1 107 ? 10.130 17.373 15.050 1.00 66.62 107 ARG A O 1
ATOM 839 N N . ALA A 1 108 ? 9.007 19.312 14.979 1.00 64.31 108 ALA A N 1
ATOM 840 C CA . ALA A 1 108 ? 8.466 19.233 16.332 1.00 64.31 108 ALA A CA 1
ATOM 841 C C . ALA A 1 108 ? 7.467 18.076 16.478 1.00 64.31 108 ALA A C 1
ATOM 843 O O . ALA A 1 108 ? 7.516 17.359 17.470 1.00 64.31 108 ALA A O 1
ATOM 844 N N . ALA A 1 109 ? 6.609 17.837 15.479 1.00 63.59 109 ALA A N 1
ATOM 845 C CA . ALA A 1 109 ? 5.728 16.667 15.456 1.00 63.59 109 ALA A CA 1
ATOM 846 C C . ALA A 1 109 ? 6.519 15.346 15.385 1.00 63.59 109 ALA A C 1
ATOM 848 O O . ALA A 1 109 ? 6.199 14.390 16.088 1.00 63.59 109 ALA A O 1
ATOM 849 N N . GLN A 1 110 ? 7.592 15.301 14.591 1.00 63.59 110 GLN A N 1
ATOM 850 C CA . GLN A 1 110 ? 8.472 14.138 14.493 1.00 63.59 110 GLN A CA 1
ATOM 851 C C . GLN A 1 110 ? 9.274 13.918 15.786 1.00 63.59 110 GLN A C 1
ATOM 853 O O . GLN A 1 110 ? 9.330 12.799 16.285 1.00 63.59 110 GLN A O 1
ATOM 858 N N . GLU A 1 111 ? 9.831 14.972 16.380 1.00 61.75 111 GLU A N 1
ATOM 859 C CA . GLU A 1 111 ? 10.505 14.928 17.682 1.00 61.75 111 GLU A CA 1
ATOM 860 C C . GLU A 1 111 ? 9.540 14.524 18.798 1.00 61.75 111 GLU A C 1
ATOM 862 O O . GLU A 1 111 ? 9.934 13.750 19.654 1.00 61.75 111 GLU A O 1
ATOM 867 N N . ALA A 1 112 ? 8.275 14.953 18.761 1.00 64.69 112 ALA A N 1
ATOM 868 C CA . ALA A 1 112 ? 7.245 14.504 19.698 1.00 64.69 112 ALA A CA 1
ATOM 869 C C . ALA A 1 112 ? 6.863 13.030 19.490 1.00 64.69 112 ALA A C 1
ATOM 871 O O . ALA A 1 112 ? 6.623 12.324 20.461 1.00 64.69 112 ALA A O 1
ATOM 872 N N . SER A 1 113 ? 6.855 12.541 18.245 1.00 63.53 113 SER A N 1
ATOM 873 C CA . SER A 1 113 ? 6.603 11.121 17.949 1.00 63.53 113 SER A CA 1
ATOM 874 C C . SER A 1 113 ? 7.766 10.200 18.341 1.00 63.53 113 SER A C 1
ATOM 876 O O . SER A 1 113 ? 7.556 9.024 18.609 1.00 63.53 113 SER A O 1
ATOM 878 N N . HIS A 1 114 ? 8.996 10.725 18.361 1.00 65.06 114 HIS A N 1
ATOM 879 C CA . HIS A 1 114 ? 10.208 10.004 18.775 1.00 65.06 114 HIS A CA 1
ATOM 880 C C . HIS A 1 114 ? 10.607 10.328 20.222 1.00 65.06 114 HIS A C 1
ATOM 882 O O . HIS A 1 114 ? 11.578 9.769 20.740 1.00 65.06 114 HIS A O 1
ATOM 888 N N . ALA A 1 115 ? 9.887 11.243 20.873 1.00 66.94 115 ALA A N 1
ATOM 889 C CA . ALA A 1 115 ? 10.070 11.540 22.275 1.00 66.94 115 ALA A CA 1
ATOM 890 C C . ALA A 1 115 ? 9.588 10.326 23.057 1.00 66.94 115 ALA A C 1
ATOM 892 O O . ALA A 1 115 ? 8.421 9.943 23.006 1.00 66.94 115 ALA A O 1
ATOM 893 N N . VAL A 1 116 ? 10.518 9.721 23.784 1.00 64.75 116 VAL A N 1
ATOM 894 C CA . VAL A 1 116 ? 10.194 8.689 24.758 1.00 64.75 116 VAL A CA 1
ATOM 895 C C . VAL A 1 116 ? 9.175 9.291 25.736 1.00 64.75 116 VAL A C 1
ATOM 897 O O . VAL A 1 116 ? 9.478 10.333 26.327 1.00 64.75 116 VAL A O 1
ATOM 900 N N . PRO A 1 117 ? 7.975 8.696 25.897 1.00 75.50 117 PRO A N 1
ATOM 901 C CA . PRO A 1 117 ? 6.956 9.227 26.793 1.00 75.50 117 PRO A CA 1
ATOM 902 C C . PRO A 1 117 ? 7.543 9.469 28.183 1.00 75.50 117 PRO A C 1
ATOM 904 O O . PRO A 1 117 ? 8.300 8.634 28.683 1.00 75.50 117 PRO A O 1
ATOM 907 N N . HIS A 1 118 ? 7.186 10.586 28.824 1.00 68.56 118 HIS A N 1
ATOM 908 C CA . HIS A 1 118 ? 7.673 10.902 30.172 1.00 68.56 118 HIS A CA 1
ATOM 909 C C . HIS A 1 118 ? 7.380 9.776 31.171 1.00 68.56 118 HIS A C 1
ATOM 911 O O . HIS A 1 118 ? 8.218 9.501 32.015 1.00 68.56 118 HIS A O 1
ATOM 917 N N . GLU A 1 119 ? 6.280 9.039 30.996 1.00 66.44 119 GLU A N 1
ATOM 918 C CA . GLU A 1 119 ? 5.992 7.846 31.798 1.00 66.44 119 GLU A CA 1
ATOM 919 C C . GLU A 1 119 ? 7.031 6.730 31.621 1.00 66.44 119 GLU A C 1
ATOM 921 O O . GLU A 1 119 ? 7.378 6.050 32.582 1.00 66.44 119 GLU A O 1
ATOM 926 N N . LEU A 1 120 ? 7.570 6.533 30.414 1.00 64.62 120 LEU A N 1
ATOM 927 C CA . LEU A 1 120 ? 8.618 5.539 30.180 1.00 64.62 120 LEU A CA 1
ATOM 928 C C . LEU A 1 120 ? 9.959 6.003 30.767 1.00 64.62 120 LEU A C 1
ATOM 930 O O . LEU A 1 120 ? 10.698 5.185 31.307 1.00 64.62 120 LEU A O 1
ATOM 934 N N . LEU A 1 121 ? 10.253 7.307 30.716 1.00 71.69 121 LEU A N 1
ATOM 935 C CA . LEU A 1 121 ? 11.421 7.891 31.386 1.00 71.69 121 LEU A CA 1
ATOM 936 C C . LEU A 1 121 ? 11.309 7.769 32.911 1.00 71.69 121 LEU A C 1
ATOM 938 O O . LEU A 1 121 ? 12.262 7.333 33.553 1.00 71.69 121 LEU A O 1
ATOM 942 N N . ASP A 1 122 ? 10.134 8.046 33.473 1.00 69.31 122 ASP A N 1
ATOM 943 C CA . ASP A 1 122 ? 9.851 7.875 34.897 1.00 69.31 122 ASP A CA 1
ATOM 944 C C . ASP A 1 122 ? 9.952 6.402 35.301 1.00 69.31 122 ASP A C 1
ATOM 946 O O . ASP A 1 122 ? 10.492 6.088 36.358 1.00 69.31 122 ASP A O 1
ATOM 950 N N . ASN A 1 123 ? 9.528 5.472 34.444 1.00 66.75 123 ASN A N 1
ATOM 951 C CA . ASN A 1 123 ? 9.712 4.039 34.668 1.00 66.75 123 ASN A CA 1
ATOM 952 C C . ASN A 1 123 ? 11.190 3.623 34.627 1.00 66.75 123 ASN A C 1
ATOM 954 O O . ASN A 1 123 ? 11.588 2.739 35.381 1.00 66.75 123 ASN A O 1
ATOM 958 N N . VAL A 1 124 ? 12.030 4.248 33.800 1.00 68.25 124 VAL A N 1
ATOM 959 C CA . VAL A 1 124 ? 13.480 3.989 33.799 1.00 68.25 124 VAL A CA 1
ATOM 960 C C . VAL A 1 124 ? 14.135 4.564 35.061 1.00 68.25 124 VAL A C 1
ATOM 962 O O . VAL A 1 124 ? 14.909 3.864 35.717 1.00 68.25 124 VAL A O 1
ATOM 965 N N . GLU A 1 125 ? 13.778 5.788 35.453 1.00 72.12 125 GLU A N 1
ATOM 966 C CA . GLU A 1 125 ? 14.290 6.472 36.650 1.00 72.12 125 GLU A CA 1
ATOM 967 C C . GLU A 1 125 ? 13.875 5.738 37.941 1.00 72.12 125 GLU A C 1
ATOM 969 O O . GLU A 1 125 ? 14.679 5.518 38.849 1.00 72.12 125 GLU A O 1
ATOM 974 N N . THR A 1 126 ? 12.625 5.275 38.002 1.00 66.75 126 THR A N 1
ATOM 975 C CA . THR A 1 126 ? 12.074 4.501 39.127 1.00 66.75 126 THR A CA 1
ATOM 976 C C . THR A 1 126 ? 12.369 3.004 39.029 1.00 66.75 126 THR A C 1
ATOM 978 O O . THR A 1 126 ? 12.002 2.251 39.932 1.00 66.75 126 THR A O 1
ATOM 981 N N . ARG A 1 127 ? 13.025 2.544 37.952 1.00 64.69 127 ARG A N 1
ATOM 982 C CA . ARG A 1 127 ? 13.212 1.121 37.607 1.00 64.69 127 ARG A CA 1
ATOM 983 C C . ARG A 1 127 ? 11.907 0.304 37.634 1.00 64.69 127 ARG A C 1
ATOM 985 O O . ARG A 1 127 ? 11.914 -0.865 38.018 1.00 64.69 127 ARG A O 1
ATOM 992 N N . GLY A 1 128 ? 10.788 0.924 37.269 1.00 61.44 128 GLY A N 1
ATOM 993 C CA . GLY A 1 128 ? 9.453 0.327 37.275 1.00 61.44 128 GLY A CA 1
ATOM 994 C C . GLY A 1 128 ? 8.815 0.238 38.664 1.00 61.44 128 GLY A C 1
ATOM 995 O O . GLY A 1 128 ? 7.918 -0.580 38.875 1.00 61.44 128 GLY A O 1
ATOM 996 N N . ALA A 1 129 ? 9.276 1.029 39.638 1.00 59.47 129 ALA A N 1
ATOM 997 C CA . ALA A 1 129 ? 8.704 1.039 40.979 1.00 59.47 129 ALA A CA 1
ATOM 998 C C . ALA A 1 129 ? 7.433 1.900 41.038 1.00 59.47 129 ALA A C 1
ATOM 1000 O O . ALA A 1 129 ? 7.465 3.110 40.849 1.00 59.47 129 ALA A O 1
ATOM 1001 N N . SER A 1 130 ? 6.309 1.292 41.413 1.00 59.09 130 SER A N 1
ATOM 1002 C CA . SER A 1 130 ? 5.006 1.959 41.540 1.00 59.09 130 SER A CA 1
ATOM 1003 C C . SER A 1 130 ? 4.838 2.816 42.814 1.00 59.09 130 SER A C 1
ATOM 1005 O O . SER A 1 130 ? 3.706 3.050 43.239 1.00 59.09 130 SER A O 1
ATOM 1007 N N . ARG A 1 131 ? 5.924 3.206 43.504 1.00 57.22 131 ARG A N 1
ATOM 1008 C CA . ARG A 1 131 ? 5.894 3.905 44.811 1.00 57.22 131 ARG A CA 1
ATOM 1009 C C . ARG A 1 131 ? 6.729 5.185 44.805 1.00 57.22 131 ARG A C 1
ATOM 1011 O O . ARG A 1 131 ? 7.651 5.324 44.011 1.00 57.22 131 ARG A O 1
ATOM 1018 N N . ALA A 1 132 ? 6.409 6.115 45.707 1.00 61.31 132 ALA A N 1
ATOM 1019 C CA . ALA A 1 132 ? 7.033 7.437 45.755 1.00 61.31 132 ALA A CA 1
ATOM 1020 C C . ALA A 1 132 ? 8.538 7.367 46.112 1.00 61.31 132 ALA A C 1
ATOM 1022 O O . ALA A 1 132 ? 8.914 6.553 46.956 1.00 61.31 132 ALA A O 1
ATOM 1023 N N . PRO A 1 133 ? 9.401 8.261 45.580 1.00 58.91 133 PRO A N 1
ATOM 1024 C CA . PRO A 1 133 ? 10.860 8.217 45.775 1.00 58.91 133 PRO A CA 1
ATOM 1025 C C . PRO A 1 133 ? 11.338 8.147 47.235 1.00 58.91 133 PRO A C 1
ATOM 1027 O O . PRO A 1 133 ? 12.371 7.547 47.524 1.00 58.91 133 PRO A O 1
ATOM 1030 N N . ALA A 1 134 ? 10.573 8.720 48.170 1.00 61.62 134 ALA A N 1
ATOM 1031 C CA . ALA A 1 134 ? 10.870 8.686 49.602 1.00 61.62 13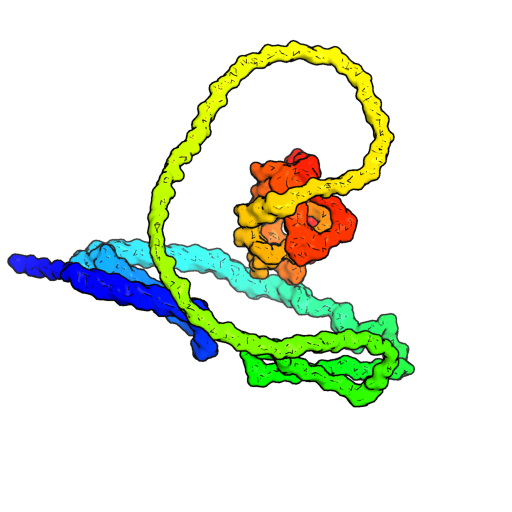4 ALA A CA 1
ATOM 1032 C C . ALA A 1 134 ? 10.651 7.302 50.251 1.00 61.62 134 ALA A C 1
ATOM 1034 O O . ALA A 1 134 ? 11.310 6.991 51.236 1.00 61.62 134 ALA A O 1
ATOM 1035 N N . GLU A 1 135 ? 9.770 6.460 49.697 1.00 59.88 135 GLU A N 1
ATOM 1036 C CA . GLU A 1 135 ? 9.550 5.074 50.147 1.00 59.88 135 GLU A CA 1
ATOM 1037 C C . GLU A 1 135 ? 10.560 4.087 49.528 1.00 59.88 135 GLU A C 1
ATOM 1039 O O . GLU A 1 135 ? 10.756 2.988 50.046 1.00 59.88 135 GLU A O 1
ATOM 1044 N N . ILE A 1 136 ? 11.232 4.470 48.434 1.00 56.38 136 ILE A N 1
ATOM 1045 C CA . ILE A 1 136 ? 12.224 3.633 47.733 1.00 56.38 136 ILE A CA 1
ATOM 1046 C C . ILE A 1 136 ? 13.548 3.562 48.511 1.00 56.38 136 ILE A C 1
ATOM 1048 O O . ILE A 1 136 ? 14.230 2.540 48.466 1.00 56.38 136 ILE A O 1
ATOM 1052 N N . ALA A 1 137 ? 13.894 4.609 49.268 1.00 58.97 137 ALA A N 1
ATOM 1053 C CA . ALA A 1 137 ? 15.163 4.707 49.995 1.00 58.97 137 ALA A CA 1
ATOM 1054 C C . ALA A 1 137 ? 15.375 3.607 51.056 1.00 58.97 137 ALA A C 1
ATOM 1056 O O . ALA A 1 137 ? 16.519 3.318 51.399 1.00 58.97 137 ALA A O 1
ATOM 1057 N N . ASP A 1 138 ? 14.295 2.983 51.540 1.00 57.12 138 ASP A N 1
ATOM 1058 C CA . ASP A 1 138 ? 14.328 1.951 52.590 1.00 57.12 138 ASP A CA 1
ATOM 1059 C C . ASP A 1 138 ? 14.149 0.520 52.040 1.00 57.12 138 ASP A C 1
ATOM 1061 O O . ASP A 1 138 ? 14.131 -0.459 52.787 1.00 57.12 138 ASP A O 1
ATOM 1065 N N . THR A 1 139 ? 14.014 0.370 50.716 1.00 55.19 139 THR A N 1
ATOM 1066 C CA . THR A 1 139 ? 13.883 -0.944 50.073 1.00 55.19 139 THR A CA 1
ATOM 1067 C C . THR A 1 139 ? 15.263 -1.430 49.615 1.00 55.19 139 THR A C 1
ATOM 1069 O O . THR A 1 139 ? 15.937 -0.718 48.867 1.00 55.19 139 THR A O 1
ATOM 1072 N N . PRO A 1 140 ? 15.719 -2.635 50.010 1.00 61.03 140 PRO A N 1
ATOM 1073 C CA . PRO A 1 140 ? 16.996 -3.161 49.541 1.00 61.03 140 PRO A CA 1
ATOM 1074 C C . PRO A 1 140 ? 16.978 -3.284 48.014 1.00 61.03 140 PRO A C 1
ATOM 1076 O O . PRO A 1 140 ? 16.036 -3.832 47.439 1.00 61.03 140 PRO A O 1
ATOM 1079 N N . ALA A 1 141 ? 18.014 -2.754 47.359 1.00 60.44 141 ALA A N 1
ATOM 1080 C CA . ALA A 1 141 ? 18.133 -2.798 45.908 1.00 60.44 141 ALA A CA 1
ATOM 1081 C C . ALA A 1 141 ? 18.027 -4.249 45.416 1.00 60.44 141 ALA A C 1
ATOM 1083 O O . ALA A 1 141 ? 18.733 -5.133 45.908 1.00 60.44 141 ALA A O 1
ATOM 1084 N N . VAL A 1 142 ? 17.139 -4.498 44.449 1.00 60.88 142 VAL A N 1
ATOM 1085 C CA . VAL A 1 142 ? 17.076 -5.797 43.773 1.00 60.88 142 VAL A CA 1
ATOM 1086 C C . VAL A 1 142 ? 18.444 -6.046 43.143 1.00 60.88 142 VAL A C 1
ATOM 1088 O O . VAL A 1 142 ? 18.977 -5.165 42.468 1.00 60.88 142 VAL A O 1
ATOM 1091 N N . ALA A 1 143 ? 19.020 -7.221 43.405 1.00 66.38 143 ALA A N 1
ATOM 1092 C CA . ALA A 1 143 ? 20.305 -7.611 42.838 1.00 66.38 143 ALA A CA 1
ATOM 1093 C C . ALA A 1 143 ? 20.275 -7.440 41.316 1.00 66.38 143 ALA A C 1
ATOM 1095 O O . ALA A 1 143 ? 19.314 -7.868 40.673 1.00 66.38 143 ALA A O 1
ATOM 1096 N N . ASP A 1 144 ? 21.311 -6.805 40.773 1.00 60.00 144 ASP A N 1
ATOM 1097 C CA . ASP A 1 144 ? 21.459 -6.588 39.342 1.00 60.00 144 ASP A CA 1
ATOM 1098 C C . ASP A 1 144 ? 21.425 -7.937 38.611 1.00 60.00 144 ASP A C 1
ATOM 1100 O O . ASP A 1 144 ? 22.226 -8.834 38.881 1.00 60.00 144 ASP A O 1
ATOM 1104 N N . ARG A 1 145 ? 20.423 -8.096 37.742 1.00 65.88 145 ARG A N 1
ATOM 1105 C CA . ARG A 1 145 ? 20.210 -9.296 36.921 1.00 65.88 145 ARG A CA 1
ATOM 1106 C C . ARG A 1 145 ? 20.637 -9.066 35.479 1.00 65.88 145 ARG A C 1
ATOM 1108 O O . ARG A 1 145 ? 20.327 -9.896 34.626 1.00 65.88 145 ARG A O 1
ATOM 1115 N N . SER A 1 146 ? 21.269 -7.927 35.193 1.00 63.88 146 SER A N 1
ATOM 1116 C CA . SER A 1 146 ? 21.796 -7.658 33.870 1.00 63.88 146 SER A CA 1
ATOM 1117 C C . SER A 1 146 ? 22.842 -8.714 33.524 1.00 63.88 146 SER A C 1
ATOM 1119 O O . SER A 1 146 ? 23.688 -9.108 34.329 1.00 63.88 146 SER A O 1
ATOM 1121 N N . VAL A 1 147 ? 22.711 -9.242 32.315 1.00 61.16 147 VAL A N 1
ATOM 1122 C CA . VAL A 1 147 ? 23.640 -10.205 31.747 1.00 61.16 147 VAL A CA 1
ATOM 1123 C C . VAL A 1 147 ? 24.493 -9.431 30.759 1.00 61.16 147 VAL A C 1
ATOM 1125 O O . VAL A 1 147 ? 23.966 -8.887 29.788 1.00 61.16 147 VAL A O 1
ATOM 1128 N N . SER A 1 148 ? 25.799 -9.365 31.004 1.00 60.75 148 SER A N 1
ATOM 1129 C CA . SER A 1 148 ? 26.729 -8.774 30.045 1.00 60.75 148 SER A CA 1
ATOM 1130 C C . SER A 1 148 ? 26.783 -9.646 28.794 1.00 60.75 148 SER A C 1
ATOM 1132 O O . SER A 1 148 ? 27.139 -10.823 28.868 1.00 60.75 148 SER A O 1
ATOM 1134 N N . VAL A 1 149 ? 26.423 -9.062 27.654 1.00 54.03 149 VAL A N 1
ATOM 1135 C CA . VAL A 1 149 ? 26.556 -9.689 26.338 1.00 54.03 149 VAL A CA 1
ATOM 1136 C C . VAL A 1 149 ? 27.729 -9.025 25.627 1.00 54.03 149 VAL A C 1
ATOM 1138 O O . VAL A 1 149 ? 27.673 -7.837 25.311 1.00 54.03 149 VAL A O 1
ATOM 1141 N N . GLU A 1 150 ? 28.797 -9.784 25.396 1.00 60.91 150 GLU A N 1
ATOM 1142 C CA . GLU A 1 150 ? 29.944 -9.319 24.615 1.00 60.91 150 GLU A CA 1
ATOM 1143 C C . GLU A 1 150 ? 29.571 -9.313 23.121 1.00 60.91 150 GLU A C 1
ATOM 1145 O O . GLU A 1 150 ? 28.956 -10.260 22.623 1.00 60.91 150 GLU A O 1
ATOM 1150 N N . ALA A 1 151 ? 29.922 -8.249 22.395 1.00 50.97 151 ALA A N 1
ATOM 1151 C CA . ALA A 1 151 ? 29.652 -8.167 20.961 1.00 50.97 151 ALA A CA 1
ATOM 1152 C C . ALA A 1 151 ? 30.529 -9.167 20.171 1.00 50.97 151 ALA A C 1
ATOM 1154 O O . ALA A 1 151 ? 31.695 -9.364 20.526 1.00 50.97 151 ALA A O 1
ATOM 1155 N N . PRO A 1 152 ? 30.013 -9.779 19.087 1.00 55.88 152 PRO A N 1
ATOM 1156 C CA . PRO A 1 152 ? 30.772 -10.746 18.301 1.00 55.88 152 PRO A CA 1
ATOM 1157 C C . PRO A 1 152 ? 32.009 -10.107 17.654 1.00 55.88 152 PRO A C 1
ATOM 1159 O O . PRO A 1 152 ? 31.983 -8.969 17.186 1.00 55.88 152 PRO A O 1
ATOM 1162 N N . THR A 1 153 ? 33.108 -10.862 17.606 1.00 57.53 153 THR A N 1
ATOM 1163 C CA . THR A 1 153 ? 34.404 -10.414 17.066 1.00 57.53 153 THR A CA 1
ATOM 1164 C C . THR A 1 153 ? 34.461 -10.408 15.533 1.00 57.53 153 THR A C 1
ATOM 1166 O O . THR A 1 153 ? 35.429 -9.899 14.965 1.00 57.53 153 THR A O 1
ATOM 1169 N N . ALA A 1 154 ? 33.424 -10.915 14.856 1.00 55.03 154 ALA A N 1
ATOM 1170 C CA . ALA A 1 154 ? 33.251 -10.854 13.407 1.00 55.03 154 ALA A CA 1
ATOM 1171 C C . ALA A 1 154 ? 31.780 -10.573 13.032 1.00 55.03 154 ALA A C 1
ATOM 1173 O O . ALA A 1 154 ? 30.876 -11.037 13.731 1.00 55.03 154 ALA A O 1
ATOM 1174 N N . PRO A 1 155 ? 31.504 -9.844 11.933 1.00 51.62 155 PRO A N 1
ATOM 1175 C CA . PRO A 1 155 ? 30.139 -9.629 11.481 1.00 51.62 155 PRO A CA 1
ATOM 1176 C C . PRO A 1 155 ? 29.586 -10.946 10.919 1.00 51.62 155 PRO A C 1
ATOM 1178 O O . PRO A 1 155 ? 30.196 -11.529 10.023 1.00 51.62 155 PRO A O 1
ATOM 1181 N N . ASN A 1 156 ? 28.404 -11.354 11.393 1.00 57.44 156 ASN A N 1
ATOM 1182 C CA . ASN A 1 156 ? 27.527 -12.393 10.821 1.00 57.44 156 ASN A CA 1
ATOM 1183 C C . ASN A 1 156 ? 27.707 -13.849 11.302 1.00 57.44 156 ASN A C 1
ATOM 1185 O O . ASN A 1 156 ? 27.231 -14.753 10.619 1.00 57.44 156 ASN A O 1
ATOM 1189 N N . ASP A 1 157 ? 28.310 -14.102 12.465 1.00 54.22 157 ASP A N 1
ATOM 1190 C CA . ASP A 1 157 ? 28.243 -15.433 13.089 1.00 54.22 157 ASP A CA 1
ATOM 1191 C C . ASP A 1 157 ? 27.287 -15.416 14.296 1.00 54.22 157 ASP A C 1
ATOM 1193 O O . ASP A 1 157 ? 27.603 -14.875 15.355 1.00 54.22 157 ASP A O 1
ATOM 1197 N N . ALA A 1 158 ? 26.080 -15.965 14.129 1.00 53.03 158 ALA A N 1
ATOM 1198 C CA . ALA A 1 158 ? 25.066 -16.056 15.187 1.00 53.03 158 ALA A CA 1
ATOM 1199 C C . ALA A 1 158 ? 25.394 -17.132 16.245 1.00 53.03 158 ALA A C 1
ATOM 1201 O O . ALA A 1 158 ? 24.641 -17.294 17.205 1.00 53.03 158 ALA A O 1
ATOM 1202 N N . SER A 1 159 ? 26.494 -17.879 16.085 1.00 56.25 159 SER A N 1
ATOM 1203 C CA . SER A 1 159 ? 26.778 -19.068 16.892 1.00 56.25 159 SER A CA 1
ATOM 1204 C C . SER A 1 159 ? 27.597 -18.823 18.169 1.00 56.25 159 SER A C 1
ATOM 1206 O O . SER A 1 159 ? 27.801 -19.763 18.935 1.00 56.25 159 SER A O 1
ATOM 1208 N N . THR A 1 160 ? 28.035 -17.593 18.472 1.00 51.19 160 THR A N 1
ATOM 1209 C CA . THR A 1 160 ? 28.938 -17.341 19.619 1.00 51.19 160 THR A CA 1
ATOM 1210 C C . THR A 1 160 ? 28.474 -16.230 20.561 1.00 51.19 160 THR A C 1
ATOM 1212 O O . THR A 1 160 ? 29.249 -15.342 20.914 1.00 51.19 160 THR A O 1
ATOM 1215 N N . TYR A 1 161 ? 27.225 -16.286 21.022 1.00 51.25 161 TYR A N 1
ATOM 1216 C CA . TYR A 1 161 ? 26.822 -15.540 22.217 1.00 51.25 161 TYR A CA 1
ATOM 1217 C C . TYR A 1 161 ? 27.138 -16.371 23.463 1.00 51.25 161 TYR A C 1
ATOM 1219 O O . TYR A 1 161 ? 26.472 -17.364 23.744 1.00 51.25 161 TYR A O 1
ATOM 1227 N N . SER A 1 162 ? 28.157 -15.976 24.229 1.00 56.16 162 SER A N 1
ATOM 1228 C CA . SER A 1 162 ? 28.429 -16.574 25.539 1.00 56.16 162 SER A CA 1
ATOM 1229 C C . SER A 1 162 ? 27.804 -15.728 26.646 1.00 56.16 162 SER A C 1
ATOM 1231 O O . SER A 1 162 ? 28.219 -14.594 26.875 1.00 56.16 162 SER A O 1
ATOM 1233 N N . VAL A 1 163 ? 26.832 -16.293 27.358 1.00 49.22 163 VAL A N 1
ATOM 1234 C CA . VAL A 1 163 ? 26.221 -15.684 28.544 1.00 49.22 163 VAL A CA 1
ATOM 1235 C C . VAL A 1 163 ? 26.964 -16.158 29.792 1.00 49.22 163 VAL A C 1
ATOM 1237 O O . VAL A 1 163 ? 26.956 -17.347 30.105 1.00 49.22 163 VAL A O 1
ATOM 1240 N N . THR A 1 164 ? 27.592 -15.236 30.527 1.00 55.62 164 THR A N 1
ATOM 1241 C CA . THR A 1 164 ? 28.182 -15.537 31.843 1.00 55.62 164 THR A CA 1
ATOM 1242 C C . THR A 1 164 ? 27.226 -15.065 32.943 1.00 55.62 164 THR A C 1
ATOM 1244 O O . THR A 1 164 ? 26.984 -13.862 33.044 1.00 55.62 164 THR A O 1
ATOM 1247 N N . PRO A 1 165 ? 26.659 -15.962 33.771 1.00 51.34 165 PRO A N 1
ATOM 1248 C CA . PRO A 1 165 ? 25.778 -15.558 34.861 1.00 51.34 165 PRO A CA 1
ATOM 1249 C C . PRO A 1 165 ? 26.564 -14.901 36.012 1.00 51.34 165 PRO A C 1
ATOM 1251 O O . PRO A 1 165 ? 27.730 -15.243 36.239 1.00 51.34 165 PRO A O 1
ATOM 1254 N N . PRO A 1 166 ? 25.943 -13.988 36.781 1.00 50.47 166 PRO A N 1
ATOM 1255 C CA . PRO A 1 166 ? 26.599 -13.338 37.909 1.00 50.47 166 PRO A CA 1
ATOM 1256 C C . PRO A 1 166 ? 26.939 -14.343 39.020 1.00 50.47 166 PRO A C 1
ATOM 1258 O O . PRO A 1 166 ? 26.160 -15.244 39.350 1.00 50.47 166 PRO A O 1
ATOM 1261 N N . ALA A 1 167 ? 28.119 -14.176 39.623 1.00 46.78 167 ALA A N 1
ATOM 1262 C CA . ALA A 1 167 ? 28.601 -15.028 40.705 1.00 46.78 167 ALA A CA 1
ATOM 1263 C C . ALA A 1 167 ? 27.684 -14.909 41.937 1.00 46.78 167 ALA A C 1
ATOM 1265 O O . ALA A 1 167 ? 27.693 -13.896 42.632 1.00 46.78 167 ALA A O 1
ATOM 1266 N N . GLY A 1 168 ? 26.893 -15.955 42.205 1.00 48.59 168 GLY A N 1
ATOM 1267 C CA . GLY A 1 168 ? 26.015 -16.037 43.380 1.00 48.59 168 GLY A CA 1
ATOM 1268 C C . GLY A 1 168 ? 24.607 -16.587 43.132 1.00 48.59 168 GLY A C 1
ATOM 1269 O O . GLY A 1 168 ? 23.867 -16.773 44.094 1.00 48.59 168 GLY A O 1
ATOM 1270 N N . ALA A 1 169 ? 24.222 -16.886 41.887 1.00 43.72 169 ALA A N 1
ATOM 1271 C CA . ALA A 1 169 ? 22.923 -17.492 41.597 1.00 43.72 169 ALA A CA 1
ATOM 1272 C C . ALA A 1 169 ? 22.896 -18.982 41.995 1.00 43.72 169 ALA A C 1
ATOM 1274 O O . ALA A 1 169 ? 23.313 -19.857 41.237 1.00 43.72 169 ALA A O 1
ATOM 1275 N N . THR A 1 170 ? 22.405 -19.296 43.195 1.00 38.06 170 THR A N 1
ATOM 1276 C CA . THR A 1 170 ? 22.034 -20.667 43.558 1.00 38.06 170 THR A CA 1
ATOM 1277 C C . THR A 1 170 ? 20.695 -21.013 42.908 1.00 38.06 170 THR A C 1
ATOM 1279 O O . THR A 1 170 ? 19.656 -20.437 43.223 1.00 38.06 170 THR A O 1
ATOM 1282 N N . ALA A 1 171 ? 20.722 -21.963 41.973 1.00 38.81 171 ALA A N 1
ATOM 1283 C CA . ALA A 1 171 ? 19.524 -22.492 41.338 1.00 38.81 171 ALA A CA 1
ATOM 1284 C C . ALA A 1 171 ? 18.668 -23.248 42.368 1.00 38.81 171 ALA A C 1
ATOM 1286 O O . ALA A 1 171 ? 19.087 -24.275 42.905 1.00 38.81 171 ALA A O 1
ATOM 1287 N N . GLN A 1 172 ? 17.456 -22.759 42.636 1.00 37.91 172 GLN A N 1
ATOM 1288 C CA . GLN A 1 172 ? 16.418 -23.548 43.293 1.00 37.91 172 GLN A CA 1
ATOM 1289 C C . GLN A 1 172 ? 15.543 -24.226 42.233 1.00 37.91 172 GLN A C 1
ATOM 1291 O O . GLN A 1 172 ? 14.653 -23.604 41.672 1.00 37.91 172 GLN A O 1
ATOM 1296 N N . GLY A 1 173 ? 15.798 -25.524 42.034 1.00 32.16 173 GLY A N 1
ATOM 1297 C CA . GLY A 1 173 ? 14.770 -26.540 41.785 1.00 32.16 173 GLY A CA 1
ATOM 1298 C C . GLY A 1 173 ? 14.286 -26.758 40.348 1.00 32.16 173 GLY A C 1
ATOM 1299 O O . GLY A 1 173 ? 13.539 -25.954 39.812 1.00 32.16 173 GLY A O 1
ATOM 1300 N N . GLY A 1 174 ? 14.583 -27.951 39.816 1.00 27.91 174 GLY A N 1
ATOM 1301 C CA . GLY A 1 174 ? 13.772 -28.610 38.783 1.00 27.91 174 GLY A CA 1
ATOM 1302 C C . GLY A 1 174 ? 14.534 -28.992 37.518 1.00 27.91 174 GLY A C 1
ATOM 1303 O O . GLY A 1 174 ? 14.502 -28.269 36.533 1.00 27.91 174 GLY A O 1
ATOM 1304 N N . ALA A 1 175 ? 15.199 -30.148 37.535 1.00 33.25 175 ALA A N 1
ATOM 1305 C CA . ALA A 1 175 ? 15.797 -30.745 36.347 1.00 33.25 175 ALA A CA 1
ATOM 1306 C C . ALA A 1 175 ? 14.713 -31.192 35.349 1.00 33.25 175 ALA A C 1
ATOM 1308 O O . ALA A 1 175 ? 13.859 -32.007 35.693 1.00 33.25 175 ALA A O 1
ATOM 1309 N N . ALA A 1 176 ? 14.810 -30.724 34.107 1.00 29.78 176 ALA A N 1
ATOM 1310 C CA . ALA A 1 176 ? 14.335 -31.447 32.935 1.00 29.78 176 ALA A CA 1
ATOM 1311 C C . ALA A 1 176 ? 15.435 -31.359 31.870 1.00 29.78 176 ALA A C 1
ATOM 1313 O O . ALA A 1 176 ? 15.826 -30.285 31.422 1.00 29.78 176 ALA A O 1
ATOM 1314 N N . THR A 1 177 ? 16.003 -32.520 31.582 1.00 31.25 177 THR A N 1
ATOM 1315 C CA . THR A 1 177 ? 17.096 -32.807 30.655 1.00 31.25 177 THR A CA 1
ATOM 1316 C C . THR A 1 177 ? 16.721 -32.467 29.213 1.00 31.25 177 THR A C 1
ATOM 1318 O O . THR A 1 177 ? 15.733 -32.994 28.709 1.00 31.25 177 THR A O 1
ATOM 1321 N N . ALA A 1 178 ? 17.535 -31.652 28.537 1.00 29.80 178 ALA A N 1
ATOM 1322 C CA . ALA A 1 178 ? 17.585 -31.616 27.078 1.00 29.80 178 ALA A CA 1
ATOM 1323 C C . ALA A 1 178 ? 18.695 -32.575 26.628 1.00 29.80 178 ALA A C 1
ATOM 1325 O O . ALA A 1 178 ? 19.866 -32.387 26.957 1.00 29.80 178 ALA A O 1
ATOM 1326 N N . GLU A 1 179 ? 18.284 -33.649 25.965 1.00 29.41 179 GLU A N 1
ATOM 1327 C CA . GLU A 1 179 ? 19.144 -34.681 25.399 1.00 29.41 179 GLU A CA 1
ATOM 1328 C C . GLU A 1 179 ? 19.735 -34.173 24.075 1.00 29.41 179 GLU A C 1
ATOM 1330 O O . GLU A 1 179 ? 19.015 -33.704 23.195 1.00 29.41 179 GLU A O 1
ATOM 1335 N N . GLU A 1 180 ? 21.059 -34.231 23.963 1.00 37.91 180 GLU A N 1
ATOM 1336 C CA . GLU A 1 180 ? 21.815 -33.982 22.736 1.00 37.91 180 GLU A CA 1
ATOM 1337 C C . GLU A 1 180 ? 21.680 -35.184 21.789 1.00 37.91 180 GLU A C 1
ATOM 1339 O O . GLU A 1 180 ? 21.769 -36.327 22.247 1.00 37.91 180 GLU A O 1
ATOM 1344 N N . PRO A 1 181 ? 21.583 -34.964 20.467 1.00 31.98 181 PRO A N 1
ATOM 1345 C CA . PRO A 1 181 ? 22.218 -35.911 19.566 1.00 31.98 181 PRO A CA 1
ATOM 1346 C C . PRO A 1 181 ? 23.127 -35.216 18.547 1.00 31.98 181 PRO A C 1
ATOM 1348 O O . PRO A 1 181 ? 22.686 -34.555 17.612 1.00 31.98 181 PRO A O 1
ATOM 1351 N N . ALA A 1 182 ? 24.422 -35.427 18.776 1.00 28.19 182 ALA A N 1
ATOM 1352 C CA . ALA A 1 182 ? 25.401 -35.990 17.851 1.00 28.19 182 ALA A CA 1
ATOM 1353 C C . ALA A 1 182 ? 25.433 -35.482 16.397 1.00 28.19 182 ALA A C 1
ATOM 1355 O O . ALA A 1 182 ? 24.586 -35.790 15.561 1.00 28.19 182 ALA A O 1
ATOM 1356 N N . ALA A 1 183 ? 26.568 -34.860 16.070 1.00 33.78 183 ALA A N 1
ATOM 1357 C CA . ALA A 1 183 ? 27.099 -34.760 14.720 1.00 33.78 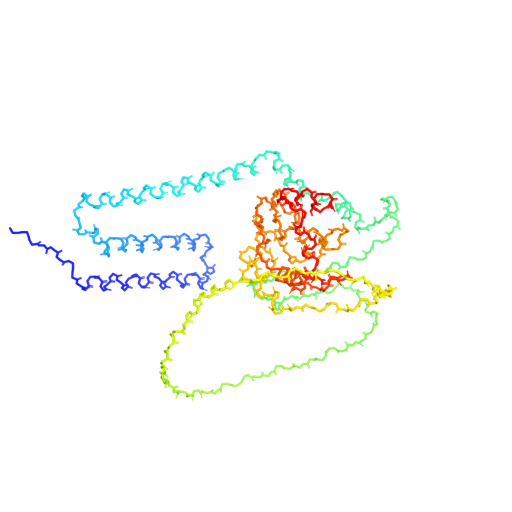183 ALA A CA 1
ATOM 1358 C C . ALA A 1 183 ? 27.148 -36.135 14.026 1.00 33.78 183 ALA A C 1
ATOM 1360 O O . ALA A 1 183 ? 27.592 -37.127 14.608 1.00 33.78 183 ALA A O 1
ATOM 1361 N N . THR A 1 184 ? 26.751 -36.194 12.755 1.00 29.72 184 THR A N 1
ATOM 1362 C CA . THR A 1 184 ? 27.138 -37.290 11.861 1.00 29.72 184 THR A CA 1
ATOM 1363 C C . THR A 1 184 ? 27.422 -36.753 10.464 1.00 29.72 184 THR A C 1
ATOM 1365 O O . THR A 1 184 ? 26.734 -35.873 9.953 1.00 29.72 184 THR A O 1
ATOM 1368 N N . GLU A 1 185 ? 28.515 -37.263 9.914 1.00 28.23 185 GLU A N 1
ATOM 1369 C CA . GLU A 1 185 ? 29.189 -36.879 8.683 1.00 28.23 185 GLU A CA 1
ATOM 1370 C C . GLU A 1 185 ? 28.326 -37.055 7.422 1.00 28.23 185 GLU A C 1
ATOM 1372 O O . GLU A 1 185 ? 27.491 -37.954 7.322 1.00 28.23 185 GLU A O 1
ATOM 1377 N N . ALA A 1 186 ? 28.607 -36.230 6.413 1.00 28.31 186 ALA A N 1
ATOM 1378 C CA . ALA A 1 186 ? 28.216 -36.493 5.033 1.00 28.31 186 ALA A CA 1
ATOM 1379 C C . ALA A 1 186 ? 28.905 -37.761 4.492 1.00 28.31 186 ALA A C 1
ATOM 1381 O O . ALA A 1 186 ? 30.031 -38.071 4.887 1.00 28.31 186 ALA A O 1
ATOM 1382 N N . PRO A 1 187 ? 28.326 -38.387 3.455 1.00 29.86 187 PRO A N 1
ATOM 1383 C CA . PRO A 1 187 ? 29.170 -38.861 2.369 1.00 29.86 187 PRO A CA 1
ATOM 1384 C C . PRO A 1 187 ? 28.710 -38.331 1.008 1.00 29.86 187 PRO A C 1
ATOM 1386 O O . PRO A 1 187 ? 27.527 -38.293 0.673 1.00 29.86 187 PRO A O 1
ATOM 1389 N N . ALA A 1 188 ? 29.705 -37.957 0.209 1.00 27.77 188 ALA A N 1
ATOM 1390 C CA . ALA A 1 188 ? 29.591 -37.758 -1.225 1.00 27.77 188 ALA A CA 1
ATOM 1391 C C . ALA A 1 188 ? 29.512 -39.112 -1.956 1.00 27.77 188 ALA A C 1
ATOM 1393 O O . ALA A 1 188 ? 30.239 -40.041 -1.604 1.00 27.77 188 ALA A O 1
ATOM 1394 N N . ALA A 1 189 ? 28.708 -39.189 -3.020 1.00 30.14 189 ALA A N 1
ATOM 1395 C CA . ALA A 1 189 ? 28.943 -40.084 -4.152 1.00 30.14 189 ALA A CA 1
ATOM 1396 C C . ALA A 1 189 ? 28.286 -39.531 -5.431 1.00 30.14 189 ALA A C 1
ATOM 1398 O O . ALA A 1 189 ? 27.189 -38.980 -5.411 1.00 30.14 189 ALA A O 1
ATOM 1399 N N . GLU A 1 190 ? 29.035 -39.665 -6.519 1.00 25.66 190 GLU A N 1
ATOM 1400 C CA . GLU A 1 190 ? 28.927 -39.046 -7.839 1.00 25.66 190 GLU A CA 1
ATOM 1401 C C . GLU A 1 190 ? 27.815 -39.563 -8.773 1.00 25.66 190 GLU A C 1
ATOM 1403 O O . GLU A 1 190 ? 27.493 -40.745 -8.808 1.00 25.66 190 GLU A O 1
ATOM 1408 N N . ALA A 1 191 ? 27.353 -38.618 -9.602 1.00 27.14 191 ALA A N 1
ATOM 1409 C CA . ALA A 1 191 ? 27.164 -38.632 -11.060 1.00 27.14 191 ALA A CA 1
ATOM 1410 C C . ALA A 1 191 ? 26.504 -39.821 -11.795 1.00 27.14 191 ALA A C 1
ATOM 1412 O O . ALA A 1 191 ? 27.005 -40.939 -11.834 1.00 27.14 191 ALA A O 1
ATOM 1413 N N . THR A 1 192 ? 25.458 -39.487 -12.563 1.00 26.64 192 THR A N 1
ATOM 1414 C CA . THR A 1 192 ? 25.259 -39.666 -14.031 1.00 26.64 192 THR A CA 1
ATOM 1415 C C . THR A 1 192 ? 23.770 -39.359 -14.296 1.00 26.64 192 THR A C 1
ATOM 1417 O O . THR A 1 192 ? 22.916 -39.810 -13.551 1.00 26.64 192 THR A O 1
ATOM 1420 N N . GLY A 1 193 ? 23.305 -38.528 -15.230 1.00 23.06 193 GLY A N 1
ATOM 1421 C CA . GLY A 1 193 ? 23.831 -38.079 -16.510 1.00 23.06 193 GLY A CA 1
ATOM 1422 C C . GLY A 1 193 ? 22.924 -38.613 -17.625 1.00 23.06 193 GLY A C 1
ATOM 1423 O O . GLY A 1 193 ? 23.185 -39.709 -18.097 1.00 23.06 193 GLY A O 1
ATOM 1424 N N . ALA A 1 194 ? 21.887 -37.870 -18.041 1.00 26.72 194 ALA A N 1
ATOM 1425 C CA . ALA A 1 194 ? 21.316 -37.927 -19.398 1.00 26.72 194 ALA A CA 1
ATOM 1426 C C . ALA A 1 194 ? 20.268 -36.821 -19.625 1.00 26.72 194 ALA A C 1
ATOM 1428 O O . ALA A 1 194 ? 19.386 -36.589 -18.805 1.00 26.72 194 ALA A O 1
ATOM 1429 N N . GLN A 1 195 ? 20.413 -36.147 -20.762 1.00 26.23 195 GLN A N 1
ATOM 1430 C CA . GLN A 1 195 ? 19.659 -34.996 -21.251 1.00 26.23 195 GLN A CA 1
ATOM 1431 C C . GLN A 1 195 ? 18.515 -35.408 -22.195 1.00 26.23 195 GLN A C 1
ATOM 1433 O O . GLN A 1 195 ? 18.609 -36.448 -22.842 1.00 26.23 195 GLN A O 1
ATOM 1438 N N . SER A 1 196 ? 17.609 -34.441 -22.427 1.00 26.28 196 SER A N 1
ATOM 1439 C CA . SER A 1 196 ? 16.833 -34.207 -23.669 1.00 26.28 196 SER A CA 1
ATOM 1440 C C . SER A 1 196 ? 15.636 -35.143 -23.931 1.00 26.28 196 SER A C 1
ATOM 1442 O O . SER A 1 196 ? 15.697 -36.318 -23.610 1.00 26.28 196 SER A O 1
ATOM 1444 N N . ALA A 1 197 ? 14.524 -34.749 -24.563 1.00 25.91 197 ALA A N 1
ATOM 1445 C CA . ALA A 1 197 ? 14.124 -33.514 -25.246 1.00 25.91 197 ALA A CA 1
ATOM 1446 C C . ALA A 1 197 ? 12.605 -33.566 -25.557 1.00 25.91 197 ALA A C 1
ATOM 1448 O O . ALA A 1 197 ? 12.061 -34.665 -25.623 1.00 25.91 197 ALA A O 1
ATOM 1449 N N . ALA A 1 198 ? 12.040 -32.399 -25.920 1.00 23.62 198 ALA A N 1
ATOM 1450 C CA . ALA A 1 198 ? 10.838 -32.175 -26.756 1.00 23.62 198 ALA A CA 1
ATOM 1451 C C . ALA A 1 198 ? 9.473 -32.624 -26.178 1.00 23.62 198 ALA A C 1
ATOM 1453 O O . ALA A 1 198 ? 9.388 -33.612 -25.467 1.00 23.62 198 ALA A O 1
ATOM 1454 N N . GLY A 1 199 ? 8.343 -31.961 -26.424 1.00 21.94 199 GLY A N 1
ATOM 1455 C CA . GLY A 1 199 ? 7.951 -30.922 -27.382 1.00 21.94 199 GLY A CA 1
ATOM 1456 C C . GLY A 1 199 ? 6.410 -30.800 -27.377 1.00 21.94 199 GLY A C 1
ATOM 1457 O O . GLY A 1 199 ? 5.752 -31.575 -26.688 1.00 21.94 199 GLY A O 1
ATOM 1458 N N . GLU A 1 200 ? 5.886 -29.860 -28.173 1.00 25.31 200 GLU A N 1
ATOM 1459 C CA . GLU A 1 200 ? 4.469 -29.516 -28.453 1.00 25.31 200 GLU A CA 1
ATOM 1460 C C . GLU A 1 200 ? 3.626 -28.912 -27.296 1.00 25.31 200 GLU A C 1
ATOM 1462 O O . GLU A 1 200 ? 3.537 -29.486 -26.220 1.00 25.31 200 GLU A O 1
ATOM 1467 N N . ALA A 1 201 ? 3.060 -27.692 -27.352 1.00 23.59 201 ALA A N 1
ATOM 1468 C CA . ALA A 1 201 ? 2.258 -26.938 -28.346 1.00 23.59 201 ALA A CA 1
ATOM 1469 C C . ALA A 1 201 ? 0.741 -27.245 -28.326 1.00 23.59 201 ALA A C 1
ATOM 1471 O O . ALA A 1 201 ? 0.352 -28.392 -28.525 1.00 23.59 201 ALA A O 1
ATOM 1472 N N . ALA A 1 202 ? -0.056 -26.179 -28.121 1.00 27.14 202 ALA A N 1
ATOM 1473 C CA . ALA A 1 202 ? -1.495 -25.931 -28.395 1.00 27.14 202 ALA A CA 1
ATOM 1474 C C . ALA A 1 202 ? -2.005 -24.989 -27.274 1.00 27.14 202 ALA A C 1
ATOM 1476 O O . ALA A 1 202 ? -1.921 -25.358 -26.108 1.00 27.14 202 ALA A O 1
ATOM 1477 N N . GLU A 1 203 ? -2.381 -23.717 -27.440 1.00 22.59 203 GLU A N 1
ATOM 1478 C CA . GLU A 1 203 ? -3.158 -22.996 -28.466 1.00 22.59 203 GLU A CA 1
ATOM 1479 C C . GLU A 1 203 ? -4.619 -23.472 -28.587 1.00 22.59 203 GLU A C 1
ATOM 1481 O O . GLU A 1 203 ? -4.862 -24.671 -28.704 1.00 22.59 203 GLU A O 1
ATOM 1486 N N . ALA A 1 204 ? -5.538 -22.488 -28.601 1.00 24.45 204 ALA A N 1
ATOM 1487 C CA . ALA A 1 204 ? -7.015 -22.540 -28.558 1.00 24.45 204 ALA A CA 1
ATOM 1488 C C . ALA A 1 204 ? -7.622 -22.632 -27.133 1.00 24.45 204 ALA A C 1
ATOM 1490 O O . ALA A 1 204 ? -7.130 -23.366 -26.289 1.00 24.45 204 ALA A O 1
ATOM 1491 N N . GLU A 1 205 ? -8.683 -21.920 -26.746 1.00 26.69 205 GLU A N 1
ATOM 1492 C CA . GLU A 1 205 ? -9.636 -21.079 -27.472 1.00 26.69 205 GLU A CA 1
ATOM 1493 C C . GLU A 1 205 ? -10.413 -20.234 -26.440 1.00 26.69 205 GLU A C 1
ATOM 1495 O O . GLU A 1 205 ? -10.658 -20.661 -25.311 1.00 26.69 205 GLU A O 1
ATOM 1500 N N . GLU A 1 206 ? -10.796 -19.032 -26.852 1.00 29.05 206 GLU A N 1
ATOM 1501 C CA . GLU A 1 206 ? -11.841 -18.190 -26.264 1.00 29.05 206 GLU A CA 1
ATOM 1502 C C . GLU A 1 206 ? -13.196 -18.934 -26.277 1.00 29.05 206 GLU A C 1
ATOM 1504 O O . GLU A 1 206 ? -13.419 -19.762 -27.165 1.00 29.05 206 GLU A O 1
ATOM 1509 N N . PRO A 1 207 ? -14.162 -18.585 -25.409 1.00 30.39 207 PRO A N 1
ATOM 1510 C CA . PRO A 1 207 ? -15.527 -18.581 -25.906 1.00 30.39 207 PRO A CA 1
ATOM 1511 C C . PRO A 1 207 ? -16.156 -17.203 -25.765 1.00 30.39 207 PRO A C 1
ATOM 1513 O O . PRO A 1 207 ? -16.248 -16.604 -24.693 1.00 30.39 207 PRO A O 1
ATOM 1516 N N . ALA A 1 208 ? -16.606 -16.749 -26.927 1.00 25.91 208 ALA A N 1
ATOM 1517 C CA . ALA A 1 208 ? -17.447 -15.603 -27.136 1.00 25.91 208 ALA A CA 1
ATOM 1518 C C . ALA A 1 208 ? -18.808 -15.741 -26.437 1.00 25.91 208 ALA A C 1
ATOM 1520 O O . ALA A 1 208 ? -19.314 -16.826 -26.146 1.00 25.91 208 ALA A O 1
ATOM 1521 N N . ALA A 1 209 ? -19.394 -14.565 -26.248 1.00 24.16 209 ALA A N 1
ATOM 1522 C CA . ALA A 1 209 ? -20.744 -14.294 -25.807 1.00 24.16 209 ALA A CA 1
ATOM 1523 C C . ALA A 1 209 ? -21.829 -15.138 -26.495 1.00 24.16 209 ALA A C 1
ATOM 1525 O O . ALA A 1 209 ? -21.783 -15.400 -27.698 1.00 24.16 209 ALA A O 1
ATOM 1526 N N . GLN A 1 210 ? -22.898 -15.401 -25.744 1.00 28.75 210 GLN A N 1
ATOM 1527 C CA . GLN A 1 210 ? -24.216 -15.590 -26.329 1.00 28.75 210 GLN A CA 1
ATOM 1528 C C . GLN A 1 210 ? -25.269 -14.870 -25.480 1.00 28.75 210 GLN A C 1
ATOM 1530 O O . GLN A 1 210 ? -25.642 -15.309 -24.395 1.00 28.75 210 GLN A O 1
ATOM 1535 N N . GLU A 1 211 ? -25.717 -13.725 -25.997 1.00 25.14 211 GLU A N 1
ATOM 1536 C CA . GLU A 1 211 ? -27.005 -13.121 -25.675 1.00 25.14 211 GLU A CA 1
ATOM 1537 C C . GLU A 1 211 ? -28.133 -14.017 -26.207 1.00 25.14 211 GLU A C 1
ATOM 1539 O O . GLU A 1 211 ? -28.104 -14.439 -27.365 1.00 25.14 211 GLU A O 1
ATOM 1544 N N . ALA A 1 212 ? -29.164 -14.240 -25.392 1.00 28.72 212 ALA A N 1
ATOM 1545 C CA . ALA A 1 212 ? -30.518 -14.500 -25.868 1.00 28.72 212 ALA A CA 1
ATOM 1546 C C . ALA A 1 212 ? -31.548 -14.024 -24.827 1.00 28.72 212 ALA A C 1
ATOM 1548 O O . ALA A 1 212 ? -31.661 -14.549 -23.723 1.00 28.72 212 ALA A O 1
ATOM 1549 N N . THR A 1 213 ? -32.261 -12.986 -25.251 1.00 23.83 213 THR A N 1
ATOM 1550 C CA . THR A 1 213 ? -33.531 -12.390 -24.803 1.00 23.83 213 THR A CA 1
ATOM 1551 C C . THR A 1 213 ? -34.526 -13.380 -24.175 1.00 23.83 213 THR A C 1
ATOM 1553 O O . THR A 1 213 ? -34.787 -14.433 -24.747 1.00 23.83 213 THR A O 1
ATOM 1556 N N . ALA A 1 214 ? -34.989 -13.113 -22.950 1.00 25.44 214 ALA A N 1
ATOM 1557 C CA . ALA A 1 214 ? -36.251 -12.431 -22.603 1.00 25.44 214 ALA A CA 1
ATOM 1558 C C . ALA A 1 214 ? -37.527 -13.255 -22.864 1.00 25.44 214 ALA A C 1
ATOM 1560 O O . ALA A 1 214 ? -37.902 -13.425 -24.016 1.00 25.44 214 ALA A O 1
ATOM 1561 N N . GLU A 1 215 ? -38.231 -13.654 -21.797 1.00 28.59 215 GLU A N 1
ATOM 1562 C CA . GLU A 1 215 ? -39.680 -13.428 -21.695 1.00 28.59 215 GLU A CA 1
ATOM 1563 C C . GLU A 1 215 ? -40.138 -13.447 -20.227 1.00 28.59 215 GLU A C 1
ATOM 1565 O O . GLU A 1 215 ? -39.687 -14.242 -19.404 1.00 28.59 215 GLU A O 1
ATOM 1570 N N . GLU A 1 216 ? -41.002 -12.488 -19.931 1.00 26.28 216 GLU A N 1
ATOM 1571 C CA . GLU A 1 216 ? -41.546 -12.054 -18.653 1.00 26.28 216 GLU A CA 1
ATOM 1572 C C . GLU A 1 216 ? -42.890 -12.760 -18.411 1.00 26.28 216 GLU A C 1
ATOM 1574 O O . GLU A 1 216 ? -43.727 -12.814 -19.311 1.00 26.28 216 GLU A O 1
ATOM 1579 N N . ALA A 1 217 ? -43.119 -13.292 -17.209 1.00 28.28 217 ALA A N 1
ATOM 1580 C CA . ALA A 1 217 ? -44.457 -13.647 -16.737 1.00 28.28 217 ALA A CA 1
ATOM 1581 C C . ALA A 1 217 ? -44.519 -13.505 -15.210 1.00 28.28 217 ALA A C 1
ATOM 1583 O O . ALA A 1 217 ? -44.040 -14.343 -14.447 1.00 28.28 217 ALA A O 1
ATOM 1584 N N . GLU A 1 218 ? -45.088 -12.379 -14.806 1.00 28.41 218 GLU A N 1
ATOM 1585 C CA . GLU A 1 218 ? -45.475 -11.979 -13.461 1.00 28.41 218 GLU A CA 1
ATOM 1586 C C . GLU A 1 218 ? -46.748 -12.723 -13.013 1.00 28.41 218 GLU A C 1
ATOM 1588 O O . GLU A 1 218 ? -47.736 -12.710 -13.738 1.00 28.41 218 GLU A O 1
ATOM 1593 N N . GLU A 1 219 ? -46.732 -13.357 -11.831 1.00 28.73 219 GLU A N 1
ATOM 1594 C CA . GLU A 1 219 ? -47.783 -13.219 -10.798 1.00 28.73 219 GLU A CA 1
ATOM 1595 C C . GLU A 1 219 ? -47.420 -13.997 -9.511 1.00 28.73 219 GLU A C 1
ATOM 1597 O O . GLU A 1 219 ? -47.350 -15.226 -9.472 1.00 28.73 219 GLU A O 1
ATOM 1602 N N . ALA A 1 220 ? -47.214 -13.246 -8.426 1.00 31.91 220 ALA A N 1
ATOM 1603 C CA . ALA A 1 220 ? -47.407 -13.665 -7.030 1.00 31.91 220 ALA A CA 1
ATOM 1604 C C . ALA A 1 220 ? -48.866 -13.296 -6.620 1.00 31.91 220 ALA A C 1
ATOM 1606 O O . ALA A 1 220 ? -49.523 -12.644 -7.431 1.00 31.91 220 ALA A O 1
ATOM 1607 N N . PRO A 1 221 ? -49.405 -13.567 -5.400 1.00 42.00 221 PRO A N 1
ATOM 1608 C CA . PRO A 1 221 ? -48.731 -14.015 -4.172 1.00 42.00 221 PRO A CA 1
ATOM 1609 C C . PRO A 1 221 ? -49.522 -15.019 -3.286 1.00 42.00 221 PRO A C 1
ATOM 1611 O O . PRO A 1 221 ? -50.735 -15.170 -3.399 1.00 42.00 221 PRO A O 1
ATOM 1614 N N . ALA A 1 222 ? -48.859 -15.631 -2.297 1.00 29.88 222 ALA A N 1
ATOM 1615 C CA . ALA A 1 222 ? -49.507 -16.071 -1.053 1.00 29.88 222 ALA A CA 1
ATOM 1616 C C . ALA A 1 222 ? -48.481 -16.219 0.086 1.00 29.88 222 ALA A C 1
ATOM 1618 O O . ALA A 1 222 ? -47.365 -16.686 -0.111 1.00 29.88 222 ALA A O 1
ATOM 1619 N N . GLN A 1 223 ? -48.891 -15.761 1.265 1.00 29.83 223 GLN A N 1
ATOM 1620 C CA . GLN A 1 223 ? -48.130 -15.485 2.488 1.00 29.83 223 GLN A CA 1
ATOM 1621 C C . GLN A 1 223 ? -47.752 -16.778 3.243 1.00 29.83 223 GLN A C 1
ATOM 1623 O O . GLN A 1 223 ? -48.533 -17.720 3.281 1.00 29.83 223 GLN A O 1
ATOM 1628 N N . ALA A 1 224 ? -46.502 -16.896 3.697 1.00 30.97 224 ALA A N 1
ATOM 1629 C CA . ALA A 1 224 ? -46.040 -16.716 5.083 1.00 30.97 224 ALA A CA 1
ATOM 1630 C C . ALA A 1 224 ? -46.344 -17.881 6.049 1.00 30.97 224 ALA A C 1
ATOM 1632 O O . ALA A 1 224 ? -47.422 -17.961 6.626 1.00 30.97 224 ALA A O 1
ATOM 1633 N N . GLU A 1 225 ? -45.308 -18.673 6.335 1.00 31.05 225 GLU A N 1
ATOM 1634 C CA . GLU A 1 225 ? -45.086 -19.285 7.648 1.00 31.05 225 GLU A CA 1
ATOM 1635 C C . GLU A 1 225 ? -43.642 -18.978 8.063 1.00 31.05 225 GLU A C 1
ATOM 1637 O O . GLU A 1 225 ? -42.685 -19.312 7.366 1.00 31.05 225 GLU A O 1
ATOM 1642 N N . ALA A 1 226 ? -43.499 -18.254 9.172 1.00 33.09 226 ALA A N 1
ATOM 1643 C CA . ALA A 1 226 ? -42.220 -17.915 9.777 1.00 33.09 226 ALA A CA 1
ATOM 1644 C C . ALA A 1 226 ? -41.689 -19.118 10.574 1.00 33.09 226 ALA A C 1
ATOM 1646 O O . ALA A 1 226 ? -42.424 -19.620 11.429 1.00 33.09 226 ALA A O 1
ATOM 1647 N N . PRO A 1 227 ? -40.432 -19.559 10.389 1.00 37.12 227 PRO A N 1
ATOM 1648 C CA . PRO A 1 227 ? -39.799 -20.416 11.367 1.00 37.12 227 PRO A CA 1
ATOM 1649 C C . PRO A 1 227 ? -39.297 -19.548 12.523 1.00 37.12 227 PRO A C 1
ATOM 1651 O O . PRO A 1 227 ? -38.663 -18.506 12.355 1.00 37.12 227 PRO A O 1
ATOM 1654 N N . THR A 1 228 ? -39.681 -19.986 13.710 1.00 32.44 228 THR A N 1
ATOM 1655 C CA . THR A 1 228 ? -39.370 -19.428 15.017 1.00 32.44 228 THR A CA 1
ATOM 1656 C C . THR A 1 228 ? -37.867 -19.208 15.180 1.00 32.44 228 THR A C 1
ATOM 1658 O O . THR A 1 228 ? -37.068 -20.076 14.842 1.00 32.44 228 THR A O 1
ATOM 1661 N N . ALA A 1 229 ? -37.505 -18.037 15.705 1.00 45.72 229 ALA A N 1
ATOM 1662 C CA . ALA A 1 229 ? -36.153 -17.713 16.126 1.00 45.72 229 ALA A CA 1
ATOM 1663 C C . ALA A 1 229 ? -35.712 -18.685 17.228 1.00 45.72 229 ALA A C 1
ATOM 1665 O O . ALA A 1 229 ? -36.118 -18.565 18.384 1.00 45.72 229 ALA A O 1
ATOM 1666 N N . GLU A 1 230 ? -34.895 -19.651 16.836 1.00 38.81 230 GLU A N 1
ATOM 1667 C CA . GLU A 1 230 ? -34.017 -20.398 17.719 1.00 38.81 230 GLU A CA 1
ATOM 1668 C C . GLU A 1 230 ? -32.626 -19.794 17.508 1.00 38.81 230 GLU A C 1
ATOM 1670 O O . GLU A 1 230 ? -32.117 -19.762 16.388 1.00 38.81 230 GLU A O 1
ATOM 1675 N N . GLU A 1 231 ? -32.080 -19.185 18.560 1.00 45.88 231 GLU A N 1
ATOM 1676 C CA . GLU A 1 231 ? -30.774 -18.526 18.550 1.00 45.88 231 GLU A CA 1
ATOM 1677 C C . GLU A 1 231 ? -29.710 -19.540 18.106 1.00 45.88 231 GLU A C 1
ATOM 1679 O O . GLU A 1 231 ? -29.493 -20.531 18.813 1.00 45.88 231 GLU A O 1
ATOM 1684 N N . PRO A 1 232 ? -29.074 -19.372 16.929 1.00 40.28 232 PRO A N 1
ATOM 1685 C CA . PRO A 1 232 ? -28.114 -20.352 16.479 1.00 40.28 232 PRO A CA 1
ATOM 1686 C C . PRO A 1 232 ? -26.870 -20.163 17.337 1.00 40.28 232 PRO A C 1
ATOM 1688 O O . PRO A 1 232 ? -26.185 -19.144 17.251 1.00 40.28 232 PRO A O 1
ATOM 1691 N N . ALA A 1 233 ? -26.561 -21.162 18.161 1.00 44.03 233 ALA A N 1
ATOM 1692 C CA . ALA A 1 233 ? -25.196 -21.369 18.610 1.00 44.03 233 ALA A CA 1
ATOM 1693 C C . ALA A 1 233 ? -24.313 -21.302 17.358 1.00 44.03 233 ALA A C 1
ATOM 1695 O O . ALA A 1 233 ? -24.490 -22.115 16.449 1.00 44.03 233 ALA A O 1
ATOM 1696 N N . ALA A 1 234 ? -23.468 -20.270 17.285 1.00 45.00 234 ALA A N 1
ATOM 1697 C CA . ALA A 1 234 ? -22.679 -19.924 16.115 1.00 45.00 234 ALA A CA 1
ATOM 1698 C C . ALA A 1 234 ? -21.986 -21.175 15.562 1.00 45.00 234 ALA A C 1
ATOM 1700 O O . ALA A 1 234 ? -21.019 -21.678 16.138 1.00 45.00 234 ALA A O 1
ATOM 1701 N N . ALA A 1 235 ? -22.511 -21.704 14.455 1.00 46.38 235 ALA A N 1
ATOM 1702 C CA . ALA A 1 235 ? -21.768 -22.645 13.646 1.00 46.38 235 ALA A CA 1
ATOM 1703 C C . ALA A 1 235 ? -20.493 -21.912 13.232 1.00 46.38 235 ALA A C 1
ATOM 1705 O O . ALA A 1 235 ? -20.575 -20.794 12.721 1.00 46.38 235 ALA A O 1
ATOM 1706 N N . ALA A 1 236 ? -19.331 -22.497 13.520 1.00 57.97 236 ALA A N 1
ATOM 1707 C CA . ALA A 1 236 ? -18.057 -21.907 13.144 1.00 57.97 236 ALA A CA 1
ATOM 1708 C C . ALA A 1 236 ? -18.080 -21.639 11.635 1.00 57.97 236 ALA A C 1
ATOM 1710 O O . ALA A 1 236 ? -18.134 -22.571 10.830 1.00 57.97 236 ALA A O 1
ATOM 1711 N N . VAL A 1 237 ? -18.114 -20.361 11.267 1.00 75.06 237 VAL A N 1
ATOM 1712 C CA . VAL A 1 237 ? -18.060 -19.928 9.876 1.00 75.06 237 VAL A CA 1
ATOM 1713 C C . VAL A 1 237 ? -16.691 -20.340 9.344 1.00 75.06 237 VAL A C 1
ATOM 1715 O O . VAL A 1 237 ? -15.669 -19.841 9.803 1.00 75.06 237 VAL A O 1
ATOM 1718 N N . SER A 1 238 ? -16.652 -21.292 8.416 1.00 80.81 238 SER A N 1
ATOM 1719 C CA . SER A 1 238 ? -15.424 -21.671 7.715 1.00 80.81 238 SER A CA 1
ATOM 1720 C C . SER A 1 238 ? -15.238 -20.801 6.473 1.00 80.81 238 SER A C 1
ATOM 1722 O O . SER A 1 238 ? -16.211 -20.553 5.762 1.00 80.81 238 SER A O 1
ATOM 1724 N N . TRP A 1 239 ? -14.001 -20.400 6.187 1.00 92.25 239 TRP A N 1
ATOM 1725 C CA . TRP A 1 239 ? -13.613 -19.596 5.021 1.00 92.25 239 TRP A CA 1
ATOM 1726 C C . TRP A 1 239 ? -12.457 -20.269 4.262 1.00 92.25 239 TRP A C 1
ATOM 1728 O O . TRP A 1 239 ? -11.800 -21.164 4.808 1.00 92.25 239 TRP A O 1
ATOM 1738 N N . ASP A 1 240 ? -12.221 -19.879 3.007 1.00 94.62 240 ASP A N 1
ATOM 1739 C CA . ASP A 1 240 ? -11.225 -20.523 2.142 1.00 94.62 240 ASP A CA 1
ATOM 1740 C C . ASP A 1 240 ? -9.851 -19.841 2.262 1.00 94.62 240 ASP A C 1
ATOM 1742 O O . ASP A 1 240 ? -9.610 -18.751 1.736 1.00 94.62 240 ASP A O 1
ATOM 1746 N N . LYS A 1 241 ? -8.926 -20.509 2.964 1.00 93.81 241 LYS A N 1
ATOM 1747 C CA . LYS A 1 241 ? -7.573 -19.996 3.231 1.00 93.81 241 LYS A CA 1
ATOM 1748 C C . LYS A 1 241 ? -6.735 -19.819 1.971 1.00 93.81 241 LYS A C 1
ATOM 1750 O O . LYS A 1 241 ? -6.002 -18.832 1.866 1.00 93.81 241 LYS A O 1
ATOM 1755 N N . ASP A 1 242 ? -6.834 -20.765 1.042 1.00 96.38 242 ASP A N 1
ATOM 1756 C CA . ASP A 1 242 ? -6.035 -20.756 -0.180 1.00 96.38 242 ASP A CA 1
ATOM 1757 C C . ASP A 1 242 ? -6.557 -19.677 -1.131 1.00 96.38 242 ASP A C 1
ATOM 1759 O O . ASP A 1 242 ? -5.773 -18.931 -1.727 1.00 96.38 242 ASP A O 1
ATOM 1763 N N . HIS A 1 243 ? -7.881 -19.521 -1.203 1.00 97.44 243 HIS A N 1
ATOM 1764 C CA . HIS A 1 243 ? -8.503 -18.450 -1.968 1.00 97.44 243 HIS A CA 1
ATOM 1765 C C . HIS A 1 243 ? -8.177 -17.065 -1.391 1.00 97.44 243 HIS A C 1
ATOM 1767 O O . HIS A 1 243 ? -7.765 -16.177 -2.139 1.00 97.44 243 HIS A O 1
ATOM 1773 N N . GLY A 1 244 ? -8.254 -16.887 -0.068 1.00 97.62 244 GLY A N 1
ATOM 1774 C CA . GLY A 1 244 ? -7.899 -15.621 0.578 1.00 97.62 244 GLY A CA 1
ATOM 1775 C C . GLY A 1 244 ? -6.450 -15.207 0.323 1.00 97.62 244 GLY A C 1
ATOM 1776 O O . GLY A 1 244 ? -6.181 -14.050 -0.010 1.00 97.62 244 GLY A O 1
ATOM 1777 N N . ALA A 1 245 ? -5.516 -16.163 0.384 1.00 97.81 245 ALA A N 1
ATOM 1778 C CA . ALA A 1 245 ? -4.119 -15.928 0.026 1.00 97.81 245 ALA A CA 1
ATOM 1779 C C . ALA A 1 245 ? -3.958 -15.542 -1.455 1.00 97.81 245 ALA A C 1
ATOM 1781 O O . ALA A 1 245 ? -3.197 -14.628 -1.783 1.00 97.81 245 ALA A O 1
ATOM 1782 N N . ALA A 1 246 ? -4.680 -16.203 -2.364 1.00 98.19 246 ALA A N 1
ATOM 1783 C CA . ALA A 1 246 ? -4.635 -15.895 -3.791 1.00 98.19 246 ALA A CA 1
ATOM 1784 C C . ALA A 1 246 ? -5.158 -14.480 -4.097 1.00 98.19 246 ALA A C 1
ATOM 1786 O O . ALA A 1 246 ? -4.503 -13.730 -4.828 1.00 98.19 246 ALA A O 1
ATOM 1787 N N . VAL A 1 247 ? -6.284 -14.083 -3.495 1.00 98.25 247 VAL A N 1
ATOM 1788 C CA . VAL A 1 247 ? -6.856 -12.738 -3.657 1.00 98.25 247 VAL A CA 1
ATOM 1789 C C . VAL A 1 247 ? -5.914 -11.679 -3.081 1.00 98.25 247 VAL A C 1
ATOM 1791 O O . VAL A 1 247 ? -5.656 -10.673 -3.748 1.00 98.25 247 VAL A O 1
ATOM 1794 N N . PHE A 1 248 ? -5.336 -11.910 -1.897 1.00 98.38 248 PHE A N 1
ATOM 1795 C CA . PHE A 1 248 ? -4.342 -11.006 -1.310 1.00 98.38 248 PHE A CA 1
ATOM 1796 C C . PHE A 1 248 ? -3.114 -10.836 -2.217 1.00 98.38 248 PHE A C 1
ATOM 1798 O O . PHE A 1 248 ? -2.685 -9.710 -2.485 1.00 98.38 248 PHE A O 1
ATOM 1805 N N . ASN A 1 249 ? -2.573 -11.939 -2.739 1.00 97.69 249 ASN A N 1
ATOM 1806 C CA . ASN A 1 249 ? -1.402 -11.921 -3.615 1.00 97.69 249 ASN A CA 1
ATOM 1807 C C . ASN A 1 249 ? -1.656 -11.170 -4.925 1.00 97.69 249 ASN A C 1
ATOM 1809 O O . ASN A 1 249 ? -0.779 -10.449 -5.401 1.00 97.69 249 ASN A O 1
ATOM 1813 N N . ALA A 1 250 ? -2.854 -11.308 -5.492 1.00 97.88 250 ALA A N 1
ATOM 1814 C CA . ALA A 1 250 ? -3.221 -10.642 -6.735 1.00 97.88 250 ALA A CA 1
ATOM 1815 C C . ALA A 1 250 ? -3.451 -9.130 -6.566 1.00 97.88 250 ALA A C 1
ATOM 1817 O O . ALA A 1 250 ? -3.150 -8.365 -7.482 1.00 97.88 250 ALA A O 1
ATOM 1818 N N . ASN A 1 251 ? -3.965 -8.692 -5.411 1.00 97.88 251 ASN A N 1
ATOM 1819 C CA . ASN A 1 251 ? -4.522 -7.341 -5.263 1.00 97.88 251 ASN A CA 1
ATOM 1820 C C . ASN A 1 251 ? -3.794 -6.470 -4.226 1.00 97.88 251 ASN A C 1
ATOM 1822 O O . ASN A 1 251 ? -3.625 -5.268 -4.421 1.00 97.88 251 ASN A O 1
ATOM 1826 N N . CYS A 1 252 ? -3.331 -7.054 -3.123 1.00 98.06 252 CYS A N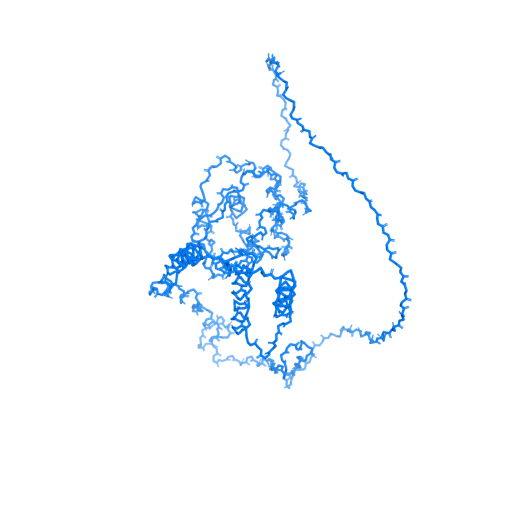 1
ATOM 1827 C CA . CYS A 1 252 ? -2.864 -6.313 -1.948 1.00 98.06 252 CYS A CA 1
ATOM 1828 C C . CYS A 1 252 ? -1.336 -6.372 -1.776 1.00 98.06 252 CYS A C 1
ATOM 1830 O O . CYS A 1 252 ? -0.720 -5.411 -1.300 1.00 98.06 252 CYS A O 1
ATOM 1832 N N . MET A 1 253 ? -0.715 -7.479 -2.201 1.00 97.75 253 MET A N 1
ATOM 1833 C CA . MET A 1 253 ? 0.712 -7.771 -2.010 1.00 97.75 253 MET A CA 1
ATOM 1834 C C . MET A 1 253 ? 1.639 -6.706 -2.606 1.00 97.75 253 MET A C 1
ATOM 1836 O O . MET A 1 253 ? 2.685 -6.423 -2.028 1.00 97.75 253 MET A O 1
ATOM 1840 N N . ALA A 1 254 ? 1.271 -6.082 -3.729 1.00 96.94 254 ALA A N 1
ATOM 1841 C CA . ALA A 1 254 ? 2.121 -5.086 -4.388 1.00 96.94 254 ALA A CA 1
ATOM 1842 C C . ALA A 1 254 ? 2.499 -3.909 -3.463 1.00 96.94 254 ALA A C 1
ATOM 1844 O O . ALA A 1 254 ? 3.591 -3.354 -3.585 1.00 96.94 254 ALA A O 1
ATOM 1845 N N . CYS A 1 255 ? 1.619 -3.565 -2.518 1.00 98.19 255 CYS A N 1
ATOM 1846 C CA . CYS A 1 255 ? 1.826 -2.479 -1.563 1.00 98.19 255 CYS A CA 1
ATOM 1847 C C . CYS A 1 255 ? 2.163 -3.014 -0.168 1.00 98.19 255 CYS A C 1
ATOM 1849 O O . CYS A 1 255 ? 3.192 -2.649 0.401 1.00 98.19 255 CYS A O 1
ATOM 1851 N N . HIS A 1 256 ? 1.339 -3.920 0.364 1.00 98.19 256 HIS A N 1
ATOM 1852 C CA . HIS A 1 256 ? 1.484 -4.426 1.735 1.00 98.19 256 HIS A CA 1
ATOM 1853 C C . HIS A 1 256 ? 2.537 -5.529 1.885 1.00 98.19 256 HIS A C 1
ATOM 1855 O O . HIS A 1 256 ? 2.857 -5.913 3.007 1.00 98.19 256 HIS A O 1
ATOM 1861 N N . GLN A 1 257 ? 3.143 -5.954 0.773 1.00 97.88 257 GLN A N 1
ATOM 1862 C CA . GLN A 1 257 ? 4.137 -7.021 0.683 1.00 97.88 257 GLN A CA 1
ATOM 1863 C C . GLN A 1 257 ? 3.572 -8.400 1.034 1.00 97.88 257 GLN A C 1
ATOM 1865 O O . GLN A 1 257 ? 2.545 -8.542 1.691 1.00 97.88 257 GLN A O 1
ATOM 1870 N N . MET A 1 258 ? 4.274 -9.446 0.599 1.00 96.12 258 MET A N 1
ATOM 1871 C CA . MET A 1 258 ? 3.910 -10.837 0.900 1.00 96.12 258 MET A CA 1
ATOM 1872 C C . MET A 1 258 ? 3.957 -11.135 2.406 1.00 96.12 258 MET A C 1
ATOM 1874 O O . MET A 1 258 ? 3.191 -11.942 2.919 1.00 96.12 258 MET A O 1
ATOM 1878 N N . THR A 1 259 ? 4.851 -10.458 3.126 1.00 95.88 259 THR A N 1
ATOM 1879 C CA . THR A 1 259 ? 5.008 -10.586 4.579 1.00 95.88 259 THR A CA 1
ATOM 1880 C C . THR A 1 259 ? 4.054 -9.695 5.372 1.00 95.88 259 THR A C 1
ATOM 1882 O O . THR A 1 259 ? 4.158 -9.655 6.591 1.00 95.88 259 THR A O 1
ATOM 1885 N N . GLY A 1 260 ? 3.193 -8.913 4.709 1.00 97.00 260 GLY A N 1
ATOM 1886 C CA . GLY A 1 260 ? 2.299 -7.972 5.382 1.00 97.00 260 GLY A CA 1
ATOM 1887 C C . GLY A 1 260 ? 3.007 -6.780 6.031 1.00 97.00 260 GLY A C 1
ATOM 1888 O O . GLY A 1 260 ? 2.349 -5.982 6.683 1.00 97.00 260 GLY A O 1
ATOM 1889 N N . GLN A 1 261 ? 4.324 -6.616 5.866 1.00 97.06 261 GLN A N 1
ATOM 1890 C CA . GLN A 1 261 ? 5.089 -5.561 6.546 1.00 97.06 261 GLN A CA 1
ATOM 1891 C C . GLN A 1 261 ? 4.999 -4.184 5.877 1.00 97.06 261 GLN A C 1
ATOM 1893 O O . GLN A 1 261 ? 5.455 -3.188 6.441 1.00 97.06 261 GLN A O 1
ATOM 1898 N N . GLY A 1 262 ? 4.420 -4.109 4.679 1.00 96.62 262 GLY A N 1
ATOM 1899 C CA . GLY A 1 262 ? 4.372 -2.876 3.906 1.00 96.62 262 GLY A CA 1
ATOM 1900 C C . GLY A 1 262 ? 5.763 -2.308 3.608 1.00 96.62 262 GLY A C 1
ATOM 1901 O O . GLY A 1 262 ? 6.760 -3.027 3.527 1.00 96.62 262 GLY A O 1
ATOM 1902 N N . ILE A 1 263 ? 5.823 -0.992 3.412 1.00 95.56 263 ILE A N 1
ATOM 1903 C CA . ILE A 1 263 ? 7.064 -0.244 3.199 1.00 95.56 263 ILE A CA 1
ATOM 1904 C C . ILE A 1 263 ? 7.035 0.971 4.134 1.00 95.56 263 ILE A C 1
ATOM 1906 O O . ILE A 1 263 ? 6.203 1.861 3.925 1.00 95.56 263 ILE A O 1
ATOM 1910 N N . PRO A 1 264 ? 7.946 1.061 5.119 1.00 93.62 264 PRO A N 1
ATOM 1911 C CA . PRO A 1 264 ? 8.054 2.195 6.029 1.00 93.62 264 PRO A CA 1
ATOM 1912 C C . PRO A 1 264 ? 7.919 3.567 5.353 1.00 93.62 264 PRO A C 1
ATOM 1914 O O . PRO A 1 264 ? 8.662 3.898 4.429 1.00 93.62 264 PRO A O 1
ATOM 1917 N N . GLY A 1 265 ? 6.955 4.371 5.811 1.00 90.12 265 GLY A N 1
ATOM 1918 C CA . GLY A 1 265 ? 6.679 5.718 5.291 1.00 90.12 265 GLY A CA 1
ATOM 1919 C C . GLY A 1 265 ? 5.946 5.778 3.940 1.00 90.12 265 GLY A C 1
ATOM 1920 O O . GLY A 1 265 ? 5.650 6.878 3.470 1.00 90.12 265 GLY A O 1
ATOM 1921 N N . ALA A 1 266 ? 5.634 4.634 3.319 1.00 94.25 266 ALA A N 1
ATOM 1922 C CA . ALA A 1 266 ? 4.894 4.553 2.056 1.00 94.25 266 ALA A CA 1
ATOM 1923 C C . ALA A 1 266 ? 3.613 3.711 2.169 1.00 94.25 266 ALA A C 1
ATOM 1925 O O . ALA A 1 266 ? 2.535 4.222 1.868 1.00 94.25 266 ALA A O 1
ATOM 1926 N N . PHE A 1 267 ? 3.712 2.466 2.643 1.00 97.69 267 PHE A N 1
ATOM 1927 C CA . PHE A 1 267 ? 2.585 1.543 2.806 1.00 97.69 267 PHE A CA 1
ATOM 1928 C C . PHE A 1 267 ? 2.587 0.962 4.223 1.00 97.69 267 PHE A C 1
ATOM 1930 O O . PHE A 1 267 ? 3.611 0.404 4.622 1.00 97.69 267 PHE A O 1
ATOM 1937 N N . PRO A 1 268 ? 1.495 1.097 4.993 1.00 97.31 268 PRO A N 1
ATOM 1938 C CA . PRO A 1 268 ? 1.465 0.645 6.377 1.00 97.31 268 PRO A CA 1
ATOM 1939 C C . PRO A 1 268 ? 1.526 -0.888 6.475 1.00 97.31 268 PRO A C 1
ATOM 1941 O O . PRO A 1 268 ? 1.044 -1.578 5.563 1.00 97.31 268 PRO A O 1
ATOM 1944 N N . PRO A 1 269 ? 2.096 -1.424 7.570 1.00 97.62 269 PRO A N 1
ATOM 1945 C CA . PRO A 1 269 ? 2.044 -2.850 7.847 1.00 97.62 269 PRO A CA 1
ATOM 1946 C C . PRO A 1 269 ? 0.603 -3.292 8.135 1.00 97.62 269 PRO A C 1
ATOM 1948 O O . PRO A 1 269 ? -0.192 -2.551 8.713 1.00 97.62 269 PRO A O 1
ATOM 1951 N N . LEU A 1 270 ? 0.289 -4.512 7.716 1.00 97.62 270 LEU A N 1
ATOM 1952 C CA . LEU A 1 270 ? -0.901 -5.272 8.085 1.00 97.62 270 LEU A CA 1
ATOM 1953 C C . LEU A 1 270 ? -0.570 -6.350 9.118 1.00 97.62 270 LEU A C 1
ATOM 1955 O O . LEU A 1 270 ? -1.388 -6.592 10.000 1.00 97.62 270 LEU A O 1
ATOM 1959 N N . ALA A 1 271 ? 0.619 -6.957 9.030 1.00 96.06 271 ALA A N 1
ATOM 1960 C CA . ALA A 1 271 ? 1.099 -7.900 10.034 1.00 96.06 271 ALA A CA 1
ATOM 1961 C C . ALA A 1 271 ? 1.123 -7.220 11.411 1.00 96.06 271 ALA A C 1
ATOM 1963 O O . ALA A 1 271 ? 1.588 -6.083 11.549 1.00 96.06 271 ALA A O 1
ATOM 1964 N N . SER A 1 272 ? 0.546 -7.902 12.395 1.00 92.19 272 SER A N 1
ATOM 1965 C CA . SER A 1 272 ? 0.209 -7.466 13.753 1.00 92.19 272 SER A CA 1
ATOM 1966 C C . SER A 1 272 ? -0.811 -6.321 13.828 1.00 92.19 272 SER A C 1
ATOM 1968 O O . SER A 1 272 ? -1.765 -6.386 14.603 1.00 92.19 272 SER A O 1
ATOM 1970 N N . HIS A 1 273 ? -0.700 -5.306 12.970 1.00 95.62 273 HIS A N 1
ATOM 1971 C CA . HIS A 1 273 ? -1.561 -4.127 13.016 1.00 95.62 273 HIS A CA 1
ATOM 1972 C C . HIS A 1 273 ? -3.026 -4.417 12.656 1.00 95.62 273 HIS A C 1
ATOM 1974 O O . HIS A 1 273 ? -3.938 -3.868 13.270 1.00 95.62 273 HIS A O 1
ATOM 1980 N N . ALA A 1 274 ? -3.297 -5.291 11.681 1.00 95.69 274 ALA A N 1
ATOM 1981 C CA . ALA A 1 274 ? -4.672 -5.635 11.319 1.00 95.69 274 ALA A CA 1
ATOM 1982 C C . ALA A 1 274 ? -5.408 -6.316 12.486 1.00 95.69 274 ALA A C 1
ATOM 1984 O O . ALA A 1 274 ? -6.590 -6.051 12.704 1.00 95.69 274 ALA A O 1
ATOM 1985 N N . VAL A 1 275 ? -4.695 -7.135 13.267 1.00 94.69 275 VAL A N 1
ATOM 1986 C CA . VAL A 1 275 ? -5.221 -7.792 14.471 1.00 94.69 275 VAL A CA 1
ATOM 1987 C C . VAL A 1 275 ? -5.493 -6.775 15.583 1.00 94.69 275 VAL A C 1
ATOM 1989 O O . VAL A 1 275 ? -6.551 -6.828 16.209 1.00 94.69 275 VAL A O 1
ATOM 1992 N N . GLU A 1 276 ? -4.595 -5.807 15.791 1.00 93.81 276 GLU A N 1
ATOM 1993 C CA . GLU A 1 276 ? -4.805 -4.700 16.739 1.00 93.81 276 GLU A CA 1
ATOM 1994 C C . GLU A 1 276 ? -6.053 -3.888 16.390 1.00 93.81 276 GLU A C 1
ATOM 1996 O O . GLU A 1 276 ? -6.893 -3.639 17.253 1.00 93.81 276 GLU A O 1
ATOM 2001 N N . VAL A 1 277 ? -6.202 -3.520 15.114 1.00 95.44 277 VAL A N 1
ATOM 2002 C CA . VAL A 1 277 ? -7.375 -2.795 14.618 1.00 95.44 277 VAL A CA 1
ATOM 2003 C C . VAL A 1 277 ? -8.635 -3.627 14.820 1.00 95.44 277 VAL A C 1
ATOM 2005 O O . VAL A 1 277 ? -9.628 -3.104 15.316 1.00 95.44 277 VAL A O 1
ATOM 2008 N N . TYR A 1 278 ? -8.602 -4.917 14.478 1.00 95.94 278 TYR A N 1
ATOM 2009 C CA . TYR A 1 278 ? -9.736 -5.825 14.641 1.00 95.94 278 TYR A CA 1
ATOM 2010 C C . TYR A 1 278 ? -10.214 -5.920 16.099 1.00 95.94 278 TYR A C 1
ATOM 2012 O O . TYR A 1 278 ? -11.417 -6.014 16.341 1.00 95.94 278 TYR A O 1
ATOM 2020 N N . ALA A 1 279 ? -9.295 -5.866 17.067 1.00 93.56 279 ALA A N 1
ATOM 2021 C CA . ALA A 1 279 ? -9.601 -6.001 18.490 1.00 93.56 279 ALA A CA 1
ATOM 2022 C C . ALA A 1 279 ? -10.350 -4.797 19.093 1.00 93.56 279 ALA A C 1
ATOM 2024 O O . ALA A 1 279 ? -10.945 -4.917 20.168 1.00 93.56 279 ALA A O 1
ATOM 2025 N N . VAL A 1 280 ? -10.339 -3.635 18.434 1.00 94.62 280 VAL A N 1
ATOM 2026 C CA . VAL A 1 280 ? -11.029 -2.433 18.923 1.00 94.62 280 VAL A CA 1
ATOM 2027 C C . VAL A 1 280 ? -12.518 -2.491 18.565 1.00 94.62 280 VAL A C 1
ATOM 2029 O O . VAL A 1 280 ? -12.905 -2.983 17.505 1.00 94.62 280 VAL A O 1
ATOM 2032 N N . ALA A 1 281 ? -13.389 -1.968 19.431 1.00 94.62 281 ALA A N 1
ATOM 2033 C CA . ALA A 1 281 ? -14.828 -1.935 19.170 1.00 94.62 281 ALA A CA 1
ATOM 2034 C C . ALA A 1 281 ? -15.139 -1.138 17.888 1.00 94.62 281 ALA A C 1
ATOM 2036 O O . ALA A 1 281 ? -14.862 0.054 17.829 1.00 94.62 281 ALA A O 1
ATOM 2037 N N . GLY A 1 282 ? -15.721 -1.791 16.875 1.00 95.56 282 GLY A N 1
ATOM 2038 C CA . GLY A 1 282 ? -15.964 -1.209 15.543 1.00 95.56 282 GLY A CA 1
ATOM 2039 C C . GLY A 1 282 ? -14.814 -1.394 14.542 1.00 95.56 282 GLY A C 1
ATOM 2040 O O . GLY A 1 282 ? -14.948 -1.029 13.376 1.00 95.56 282 GLY A O 1
ATOM 2041 N N . GLY A 1 283 ? -13.705 -2.007 14.961 1.00 96.75 283 GLY A N 1
ATOM 2042 C CA . GLY A 1 283 ? -12.535 -2.271 14.129 1.00 96.75 283 GLY A CA 1
ATOM 2043 C C . GLY A 1 283 ? -12.795 -3.230 12.970 1.00 96.75 283 GLY A C 1
ATOM 2044 O O . GLY A 1 283 ? -12.352 -2.975 11.851 1.00 96.75 283 GLY A O 1
ATOM 2045 N N . ARG A 1 284 ? -13.585 -4.288 13.204 1.00 96.75 284 ARG A N 1
ATOM 2046 C CA . ARG A 1 284 ? -14.030 -5.227 12.156 1.00 96.75 284 ARG A CA 1
ATOM 2047 C C . ARG A 1 284 ? -14.752 -4.500 11.012 1.00 96.75 284 ARG A C 1
ATOM 2049 O O . ARG A 1 284 ? -14.411 -4.640 9.841 1.00 96.75 284 ARG A O 1
ATOM 2056 N N . ASP A 1 285 ? -15.700 -3.640 11.360 1.00 97.88 285 ASP A N 1
ATOM 2057 C CA . ASP A 1 285 ? -16.473 -2.874 10.382 1.00 97.88 285 ASP A CA 1
ATOM 2058 C C . ASP A 1 285 ? -15.612 -1.843 9.640 1.00 97.88 285 ASP A C 1
ATOM 2060 O O . ASP A 1 285 ? -15.869 -1.547 8.471 1.00 97.88 285 ASP A O 1
ATOM 2064 N N . TYR A 1 286 ? -14.596 -1.289 10.306 1.00 98.31 286 TYR A N 1
ATOM 2065 C CA . TYR A 1 286 ? -13.634 -0.374 9.697 1.00 98.31 286 TYR A CA 1
ATOM 2066 C C . TYR A 1 286 ? -12.694 -1.078 8.710 1.00 98.31 286 TYR A C 1
ATOM 2068 O O . TYR A 1 286 ? -12.447 -0.543 7.633 1.00 98.31 286 TYR A O 1
ATOM 2076 N N . LEU A 1 287 ? -12.194 -2.275 9.031 1.00 98.19 287 LEU A N 1
ATOM 2077 C CA . LEU A 1 287 ? -11.345 -3.044 8.115 1.00 98.19 287 LEU A CA 1
ATOM 2078 C C . LEU A 1 287 ? -12.093 -3.396 6.824 1.00 98.19 287 LEU A C 1
ATOM 2080 O O . LEU A 1 287 ? -11.536 -3.241 5.736 1.00 98.19 287 LEU A O 1
ATOM 2084 N N . ALA A 1 288 ? -13.367 -3.788 6.929 1.00 98.50 288 ALA A N 1
ATOM 2085 C CA . ALA A 1 288 ? -14.218 -3.992 5.758 1.00 98.50 288 ALA A CA 1
ATOM 2086 C C . ALA A 1 288 ? -14.367 -2.703 4.928 1.00 98.50 288 ALA A C 1
ATOM 2088 O O . ALA A 1 288 ? -14.171 -2.728 3.714 1.00 98.50 288 ALA A O 1
ATOM 2089 N N . ASP A 1 289 ? -14.628 -1.560 5.570 1.00 98.56 289 ASP A N 1
ATOM 2090 C CA . ASP A 1 289 ? -14.738 -0.274 4.868 1.00 98.56 289 ASP A CA 1
ATOM 2091 C C . ASP A 1 289 ? -13.453 0.145 4.165 1.00 98.56 289 ASP A C 1
ATOM 2093 O O . ASP A 1 289 ? -13.505 0.623 3.033 1.00 98.56 289 ASP A O 1
ATOM 2097 N N . ALA A 1 290 ? -12.306 -0.027 4.825 1.00 98.38 290 ALA A N 1
ATOM 2098 C CA . ALA A 1 290 ? -11.005 0.333 4.276 1.00 98.38 290 ALA A CA 1
ATOM 2099 C C . ALA A 1 290 ? -10.722 -0.413 2.970 1.00 98.38 290 ALA A C 1
ATOM 2101 O O . ALA A 1 290 ? -10.166 0.167 2.038 1.00 98.38 290 ALA A O 1
ATOM 2102 N N . VAL A 1 291 ? -11.158 -1.669 2.865 1.00 98.38 291 VAL A N 1
ATOM 2103 C CA . VAL A 1 291 ? -11.016 -2.452 1.636 1.00 98.38 291 VAL A CA 1
ATOM 2104 C C . VAL A 1 291 ? -12.077 -2.069 0.601 1.00 98.38 291 VAL A C 1
ATOM 2106 O O . VAL A 1 291 ? -11.738 -1.827 -0.557 1.00 98.38 291 VAL A O 1
ATOM 2109 N N . ILE A 1 292 ? -13.351 -1.958 0.990 1.00 98.56 292 ILE A N 1
ATOM 2110 C CA . ILE A 1 292 ? -14.454 -1.693 0.051 1.00 98.56 292 ILE A CA 1
ATOM 2111 C C . ILE A 1 292 ? -14.343 -0.291 -0.561 1.00 98.56 292 ILE A C 1
ATOM 2113 O O . ILE A 1 292 ? -14.455 -0.144 -1.780 1.00 98.56 292 ILE A O 1
ATOM 2117 N N . PHE A 1 293 ? -14.107 0.726 0.268 1.00 98.62 293 PHE A N 1
ATOM 2118 C CA . PHE A 1 293 ? -14.183 2.145 -0.101 1.00 98.62 293 PHE A CA 1
ATOM 2119 C C . PHE A 1 293 ? -12.814 2.828 -0.214 1.00 98.62 293 PHE A C 1
ATOM 2121 O O . PHE A 1 293 ? -12.725 3.960 -0.699 1.00 98.62 293 PHE A O 1
ATOM 2128 N N . GLY A 1 294 ? -11.741 2.141 0.183 1.00 98.25 294 GLY A N 1
ATOM 2129 C CA . GLY A 1 294 ? -10.399 2.705 0.230 1.00 98.25 294 GLY A CA 1
ATOM 2130 C C . GLY A 1 294 ? -10.178 3.588 1.458 1.00 98.25 294 GLY A C 1
ATOM 2131 O O . GLY A 1 294 ? -11.053 3.780 2.302 1.00 98.25 294 GLY A O 1
ATOM 2132 N N . LEU A 1 295 ? -8.979 4.156 1.549 1.00 98.25 295 LEU A N 1
ATOM 2133 C CA . LEU A 1 295 ? -8.566 5.006 2.664 1.00 98.25 295 LEU A CA 1
ATOM 2134 C C . LEU A 1 295 ? -7.644 6.115 2.158 1.00 98.25 295 LEU A C 1
ATOM 2136 O O . LEU A 1 295 ? -6.676 5.848 1.447 1.00 98.25 295 LEU A O 1
ATOM 2140 N N . GLN A 1 296 ? -7.918 7.363 2.534 1.00 96.62 296 GLN A N 1
ATOM 2141 C CA . GLN A 1 296 ? -7.043 8.492 2.219 1.00 96.62 296 GLN A CA 1
ATOM 2142 C C . GLN A 1 296 ? -6.929 9.441 3.407 1.00 96.62 296 GLN A C 1
ATOM 2144 O O . GLN A 1 296 ? -7.915 9.718 4.082 1.00 96.62 296 GLN A O 1
ATOM 2149 N N . GLY A 1 297 ? -5.740 9.997 3.611 1.00 94.00 297 GLY A N 1
ATOM 2150 C CA . GLY A 1 297 ? -5.457 10.902 4.722 1.00 94.00 297 GLY A CA 1
ATOM 2151 C C . GLY A 1 297 ? -4.258 10.437 5.536 1.00 94.00 297 GLY A C 1
ATOM 2152 O O . GLY A 1 297 ? -3.743 9.334 5.347 1.00 94.00 297 GLY A O 1
ATOM 2153 N N . ALA A 1 298 ? -3.793 11.308 6.429 1.00 95.69 298 ALA A N 1
ATOM 2154 C CA . ALA A 1 298 ? -2.685 10.985 7.312 1.00 95.69 298 ALA A CA 1
ATOM 2155 C C . ALA A 1 298 ? -3.161 10.029 8.411 1.00 95.69 298 ALA A C 1
ATOM 2157 O O . ALA A 1 298 ? -4.063 10.365 9.172 1.00 95.69 298 ALA A O 1
ATOM 2158 N N . ILE A 1 299 ? -2.536 8.863 8.503 1.00 96.00 299 ILE A N 1
ATOM 2159 C CA . ILE A 1 299 ? -2.727 7.892 9.578 1.00 96.00 299 ILE A CA 1
ATOM 2160 C C . ILE A 1 299 ? -1.396 7.662 10.280 1.00 96.00 299 ILE A C 1
ATOM 2162 O O . ILE A 1 299 ? -0.333 7.836 9.679 1.00 96.00 299 ILE A O 1
ATOM 2166 N N . ASN A 1 300 ? -1.450 7.248 11.537 1.00 93.94 300 ASN A N 1
ATOM 2167 C CA . ASN A 1 300 ? -0.279 6.786 12.263 1.00 93.94 300 ASN A CA 1
ATOM 2168 C C . ASN A 1 300 ? -0.455 5.297 12.578 1.00 93.94 300 ASN A C 1
ATOM 2170 O O . ASN A 1 300 ? -1.557 4.851 12.889 1.00 93.94 300 ASN A O 1
ATOM 2174 N N . VAL A 1 301 ? 0.591 4.522 12.309 1.00 94.94 301 VAL A N 1
ATOM 2175 C CA . VAL A 1 301 ? 0.649 3.080 12.539 1.00 94.94 301 VAL A CA 1
ATOM 2176 C C . VAL A 1 301 ? 2.018 2.794 13.134 1.00 94.94 301 VAL A C 1
ATOM 2178 O O . VAL A 1 301 ? 3.038 3.047 12.484 1.00 94.94 301 VAL A O 1
ATOM 2181 N N . ASN A 1 302 ? 2.047 2.287 14.366 1.00 88.25 302 ASN A N 1
ATOM 2182 C CA . ASN A 1 302 ? 3.275 1.963 15.099 1.00 88.25 302 ASN A CA 1
ATOM 2183 C C . ASN A 1 302 ? 4.259 3.145 15.192 1.00 88.25 302 ASN A C 1
ATOM 2185 O O . ASN A 1 302 ? 5.467 2.988 15.015 1.00 88.25 302 ASN A O 1
ATOM 2189 N N . GLY A 1 303 ? 3.738 4.354 15.428 1.00 88.06 303 GLY A N 1
ATOM 2190 C CA . GLY A 1 303 ? 4.536 5.574 15.574 1.00 88.06 303 GLY A CA 1
ATOM 2191 C C . GLY A 1 303 ? 5.020 6.186 14.256 1.00 88.06 303 GLY A C 1
ATOM 2192 O O . GLY A 1 303 ? 5.704 7.211 14.276 1.00 88.06 303 GLY A O 1
ATOM 2193 N N . MET A 1 304 ? 4.668 5.604 13.105 1.00 93.25 304 MET A N 1
ATOM 2194 C CA . MET A 1 304 ? 5.013 6.137 11.790 1.00 93.25 304 MET A CA 1
ATOM 2195 C C . MET A 1 304 ? 3.801 6.706 11.065 1.00 93.25 304 MET A C 1
ATOM 2197 O O . MET A 1 304 ? 2.755 6.072 10.954 1.00 93.25 304 MET A O 1
ATOM 2201 N N . THR A 1 305 ? 3.964 7.912 10.521 1.00 94.25 305 THR A N 1
ATOM 2202 C CA . THR A 1 305 ? 2.924 8.577 9.734 1.00 94.25 305 THR A CA 1
ATOM 2203 C C . THR A 1 305 ? 2.932 8.094 8.285 1.00 94.25 305 THR A C 1
ATOM 2205 O O . THR A 1 305 ? 3.948 8.185 7.595 1.00 94.25 305 THR A O 1
ATOM 2208 N N . TYR A 1 306 ? 1.767 7.673 7.800 1.00 96.19 306 TYR A N 1
ATOM 2209 C CA . TYR A 1 306 ? 1.493 7.347 6.404 1.00 96.19 306 TYR A CA 1
ATOM 2210 C C . TYR A 1 306 ? 0.454 8.329 5.874 1.00 96.19 306 TYR A C 1
ATOM 2212 O O . TYR A 1 306 ? -0.571 8.548 6.504 1.00 96.19 306 TYR A O 1
ATOM 2220 N N . ASN A 1 307 ? 0.708 8.937 4.719 1.00 95.88 307 ASN A N 1
ATOM 2221 C CA . ASN A 1 307 ? -0.222 9.881 4.091 1.00 95.88 307 ASN A CA 1
ATOM 2222 C C . ASN A 1 307 ? -0.351 9.562 2.598 1.00 95.88 307 ASN A C 1
ATOM 2224 O O . ASN A 1 307 ? 0.034 10.344 1.725 1.00 95.88 307 ASN A O 1
ATOM 2228 N N . GLY A 1 308 ? -0.768 8.324 2.339 1.00 94.12 308 GLY A N 1
ATOM 2229 C CA . GLY A 1 308 ? -1.009 7.781 1.009 1.00 94.12 308 GLY A CA 1
ATOM 2230 C C . GLY A 1 308 ? -2.499 7.695 0.688 1.00 94.12 308 GLY A C 1
ATOM 2231 O O . GLY A 1 308 ? -3.351 8.190 1.425 1.00 94.12 308 GLY A O 1
ATOM 2232 N N . VAL A 1 309 ? -2.795 7.037 -0.430 1.00 96.62 309 VAL A N 1
ATOM 2233 C CA . VAL A 1 309 ? -4.155 6.673 -0.831 1.00 96.62 309 VAL A CA 1
ATOM 2234 C C . VAL A 1 309 ? -4.172 5.169 -1.062 1.00 96.62 309 VAL A C 1
ATOM 2236 O O . VAL A 1 309 ? -3.426 4.669 -1.903 1.00 96.62 309 VAL A O 1
ATOM 2239 N N . MET A 1 310 ? -5.015 4.462 -0.318 1.00 98.06 310 MET A N 1
ATOM 2240 C CA . MET A 1 310 ? -5.395 3.083 -0.592 1.00 98.06 310 MET A CA 1
ATOM 2241 C C . MET A 1 310 ? -6.621 3.109 -1.516 1.00 98.06 310 MET A C 1
ATOM 2243 O O . MET A 1 310 ? -7.657 3.645 -1.112 1.00 98.06 310 MET A O 1
ATOM 2247 N N . PRO A 1 311 ? -6.524 2.581 -2.750 1.00 97.50 311 PRO A N 1
ATOM 2248 C CA . PRO A 1 311 ? -7.662 2.503 -3.660 1.00 97.50 311 PRO A CA 1
ATOM 2249 C C . PRO A 1 311 ? -8.806 1.660 -3.090 1.00 97.50 311 PRO A C 1
ATOM 2251 O O . PRO A 1 311 ? -8.586 0.762 -2.282 1.00 97.50 311 PRO A O 1
ATOM 2254 N N . ALA A 1 312 ? -10.019 1.931 -3.565 1.00 97.94 312 ALA A N 1
ATOM 2255 C CA . ALA A 1 312 ? -11.196 1.131 -3.264 1.00 97.94 312 ALA A CA 1
ATOM 2256 C C . ALA A 1 312 ? -11.178 -0.198 -4.037 1.00 97.94 312 ALA A C 1
ATOM 2258 O O . ALA A 1 312 ? -11.008 -0.213 -5.260 1.00 97.94 312 ALA A O 1
ATOM 2259 N N . TRP A 1 313 ? -11.432 -1.303 -3.339 1.00 98.00 313 TRP A N 1
ATOM 2260 C CA . TRP A 1 313 ? -11.510 -2.652 -3.910 1.00 98.00 313 TRP A CA 1
ATOM 2261 C C . TRP A 1 313 ? -12.939 -3.189 -3.989 1.00 98.00 313 TRP A C 1
ATOM 2263 O O . TRP A 1 313 ? -13.146 -4.354 -4.310 1.00 98.00 313 TRP A O 1
ATOM 2273 N N . GLY A 1 314 ? -13.947 -2.332 -3.801 1.00 96.75 314 GLY A N 1
ATOM 2274 C CA . GLY A 1 314 ? -15.360 -2.689 -3.938 1.00 96.75 314 GLY A CA 1
ATOM 2275 C C . GLY A 1 314 ? -15.787 -3.184 -5.331 1.00 96.75 314 GLY A C 1
ATOM 2276 O O . GLY A 1 314 ? -16.956 -3.479 -5.524 1.00 96.75 314 GLY A O 1
ATOM 2277 N N . HIS A 1 315 ? -14.899 -3.289 -6.319 1.00 96.19 315 HIS A N 1
ATOM 2278 C CA . HIS A 1 315 ? -15.205 -3.963 -7.586 1.00 96.19 315 HIS A CA 1
ATOM 2279 C C . HIS A 1 315 ? -15.029 -5.491 -7.510 1.00 96.19 315 HIS A C 1
ATOM 2281 O O . HIS A 1 315 ? -15.536 -6.194 -8.381 1.00 96.19 315 HIS A O 1
ATOM 2287 N N . LEU A 1 316 ? -14.323 -6.001 -6.494 1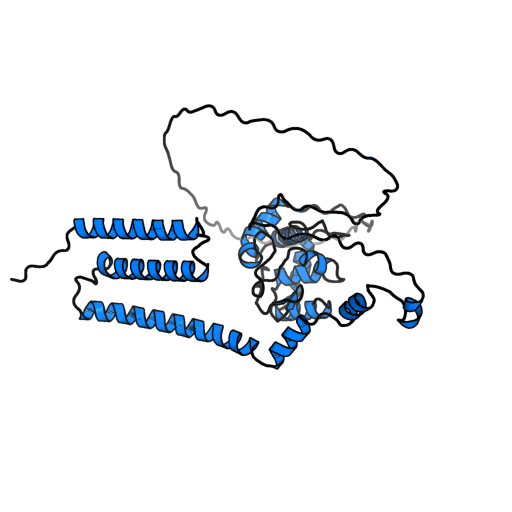.00 97.81 316 LEU A N 1
ATOM 2288 C CA . LEU A 1 316 ? -14.186 -7.435 -6.236 1.00 97.81 316 LEU A CA 1
ATOM 2289 C C . LEU A 1 316 ? -15.473 -8.010 -5.635 1.00 97.81 316 LEU A C 1
ATOM 2291 O O . LEU A 1 316 ? -16.290 -7.272 -5.069 1.00 97.81 316 LEU A O 1
ATOM 2295 N N . ALA A 1 317 ? -15.654 -9.327 -5.763 1.00 98.06 317 ALA A N 1
ATOM 2296 C CA . ALA A 1 317 ? -16.806 -10.014 -5.197 1.00 98.06 317 ALA A CA 1
ATOM 2297 C C . ALA A 1 317 ? -16.743 -10.037 -3.662 1.00 98.06 317 ALA A C 1
ATOM 2299 O O . ALA A 1 317 ? -15.676 -9.967 -3.055 1.00 98.06 317 ALA A O 1
ATOM 2300 N N . ASP A 1 318 ? -17.905 -10.155 -3.023 1.00 98.38 318 ASP A N 1
ATOM 2301 C CA . ASP A 1 318 ? -18.005 -10.144 -1.560 1.00 98.38 318 ASP A CA 1
ATOM 2302 C C . ASP A 1 318 ? -17.264 -11.297 -0.890 1.00 98.38 318 ASP A C 1
ATOM 2304 O O . ASP A 1 318 ? -16.656 -11.106 0.161 1.00 98.38 318 ASP A O 1
ATOM 2308 N N . ALA A 1 319 ? -17.296 -12.479 -1.510 1.00 97.38 319 ALA A N 1
ATOM 2309 C CA . ALA A 1 319 ? -16.558 -13.642 -1.034 1.00 97.38 319 ALA A CA 1
ATOM 2310 C C . ALA A 1 319 ? -15.042 -13.400 -1.092 1.00 97.38 319 ALA A C 1
ATOM 2312 O O . ALA A 1 319 ? -14.360 -13.614 -0.096 1.00 97.38 319 ALA A O 1
ATOM 2313 N N . ASP A 1 320 ? -14.538 -12.857 -2.203 1.00 98.31 320 ASP A N 1
ATOM 2314 C CA . ASP A 1 320 ? -13.111 -12.581 -2.392 1.00 98.31 320 ASP A CA 1
ATOM 2315 C C . ASP A 1 320 ? -12.588 -11.584 -1.347 1.00 98.31 320 ASP A C 1
ATOM 2317 O O . ASP A 1 320 ? -11.526 -11.783 -0.758 1.00 98.31 320 ASP A O 1
ATOM 2321 N N . LEU A 1 321 ? -13.345 -10.511 -1.082 1.00 98.50 321 LEU A N 1
ATOM 2322 C CA . LEU A 1 321 ? -12.977 -9.520 -0.068 1.00 98.50 321 LEU A CA 1
ATOM 2323 C C . LEU A 1 321 ? -13.028 -10.096 1.351 1.00 98.50 321 LEU A C 1
ATOM 2325 O O . LEU A 1 321 ? -12.159 -9.781 2.166 1.00 98.50 321 LEU A O 1
ATOM 2329 N N . ALA A 1 322 ? -14.021 -10.939 1.644 1.00 98.50 322 ALA A N 1
ATOM 2330 C CA . ALA A 1 322 ? -14.131 -11.618 2.928 1.00 98.50 322 ALA A CA 1
ATOM 2331 C C . ALA A 1 322 ? -12.933 -12.553 3.165 1.00 98.50 322 ALA A C 1
ATOM 2333 O O . ALA A 1 322 ? -12.277 -12.458 4.204 1.00 98.50 322 ALA A O 1
ATOM 2334 N N . ASP A 1 323 ? -12.598 -13.393 2.184 1.00 98.25 323 ASP A N 1
ATOM 2335 C CA . ASP A 1 323 ? -11.470 -14.323 2.266 1.00 98.25 323 ASP A CA 1
ATOM 2336 C C . ASP A 1 323 ? -10.125 -13.577 2.350 1.00 98.25 323 ASP A C 1
ATOM 2338 O O . ASP A 1 323 ? -9.258 -13.954 3.139 1.00 98.25 323 ASP A O 1
ATOM 2342 N N . ALA A 1 324 ? -9.951 -12.470 1.618 1.00 98.25 324 ALA A N 1
ATOM 2343 C CA . ALA A 1 324 ? -8.747 -11.641 1.707 1.00 98.25 324 ALA A CA 1
ATOM 2344 C C . ALA A 1 324 ? -8.571 -10.994 3.092 1.00 98.25 324 ALA A C 1
ATOM 2346 O O . ALA A 1 324 ? -7.464 -10.988 3.634 1.00 98.25 324 ALA A O 1
ATOM 2347 N N . LEU A 1 325 ? -9.647 -10.473 3.692 1.00 98.12 325 LEU A N 1
ATOM 2348 C CA . LEU A 1 325 ? -9.614 -9.922 5.052 1.00 98.12 325 LEU A CA 1
ATOM 2349 C C . LEU A 1 325 ? -9.309 -11.002 6.095 1.00 98.12 325 LEU A C 1
ATOM 2351 O O . LEU A 1 325 ? -8.515 -10.770 7.007 1.00 98.12 325 LEU A O 1
ATOM 2355 N N . ASN A 1 326 ? -9.897 -12.189 5.944 1.00 97.75 326 ASN A N 1
ATOM 2356 C CA . ASN A 1 326 ? -9.609 -13.325 6.815 1.00 97.75 326 ASN A CA 1
ATOM 2357 C C . ASN A 1 326 ? -8.146 -13.775 6.702 1.00 97.75 326 ASN A C 1
ATOM 2359 O O . ASN A 1 326 ? -7.509 -14.048 7.720 1.00 97.75 326 ASN A O 1
ATOM 2363 N N . HIS A 1 327 ? -7.587 -13.790 5.488 1.00 97.88 327 HIS A N 1
ATOM 2364 C CA . HIS A 1 327 ? -6.168 -14.053 5.265 1.00 97.88 327 HIS A CA 1
ATOM 2365 C C . HIS A 1 327 ? -5.293 -13.019 5.972 1.00 97.88 327 HIS A C 1
ATOM 2367 O O . HIS A 1 327 ? -4.424 -13.394 6.752 1.00 97.88 327 HIS A O 1
ATOM 2373 N N . VAL A 1 328 ? -5.567 -11.726 5.789 1.00 97.56 328 VAL A N 1
ATOM 2374 C CA . VAL A 1 328 ? -4.820 -10.640 6.447 1.00 97.56 328 VAL A CA 1
ATOM 2375 C C . VAL A 1 328 ? -4.806 -10.777 7.975 1.00 97.56 328 VAL A C 1
ATOM 2377 O O . VAL A 1 328 ? -3.797 -10.470 8.601 1.00 97.56 328 VAL A O 1
ATOM 2380 N N . LEU A 1 329 ? -5.892 -11.263 8.580 1.00 97.00 329 LEU A N 1
ATOM 2381 C CA . LEU A 1 329 ? -5.996 -11.441 10.032 1.00 97.00 329 LEU A CA 1
ATOM 2382 C C . LEU A 1 329 ? -5.345 -12.720 10.571 1.00 97.00 329 LEU A C 1
ATOM 2384 O O . LEU A 1 329 ? -5.260 -12.870 11.785 1.00 97.00 329 LEU A O 1
ATOM 2388 N N . THR A 1 330 ? -4.926 -13.650 9.709 1.00 95.62 330 THR A N 1
ATOM 2389 C CA . THR A 1 330 ? -4.463 -14.988 10.132 1.00 95.62 330 THR A CA 1
ATOM 2390 C C . THR A 1 330 ? -3.173 -15.457 9.453 1.00 95.62 330 THR A C 1
ATOM 2392 O O . THR A 1 330 ? -2.676 -16.537 9.766 1.00 95.62 330 THR A O 1
ATOM 2395 N N . ALA A 1 331 ? -2.622 -14.686 8.509 1.00 95.12 331 ALA A N 1
ATOM 2396 C CA . ALA A 1 331 ? -1.460 -15.087 7.715 1.00 95.12 331 ALA A CA 1
ATOM 2397 C C . ALA A 1 331 ? -0.125 -14.988 8.467 1.00 95.12 331 ALA A C 1
ATOM 2399 O O . ALA A 1 331 ? 0.784 -15.772 8.185 1.00 95.12 331 ALA A O 1
ATOM 2400 N N . TRP A 1 332 ? 0.014 -14.020 9.378 1.00 93.94 332 TRP A N 1
ATOM 2401 C CA . TRP A 1 332 ? 1.303 -13.683 10.003 1.00 93.94 332 TRP A CA 1
ATOM 2402 C C . TRP A 1 332 ? 1.297 -13.762 11.529 1.00 93.94 332 TRP A C 1
ATOM 2404 O O . TRP A 1 332 ? 2.355 -13.962 12.123 1.00 93.94 332 TRP A O 1
ATOM 2414 N N . ASP A 1 333 ? 0.127 -13.629 12.144 1.00 88.31 333 ASP A N 1
ATOM 2415 C CA . ASP A 1 333 ? -0.054 -13.603 13.591 1.00 88.31 333 ASP A CA 1
ATOM 2416 C C . ASP A 1 333 ? -0.951 -14.760 14.041 1.00 88.31 333 ASP A C 1
ATOM 2418 O O . ASP A 1 333 ? -1.625 -15.407 13.232 1.00 88.31 333 ASP A O 1
ATOM 2422 N N . ASP A 1 334 ? -0.972 -15.003 15.350 1.00 86.69 334 ASP A N 1
ATOM 2423 C CA . ASP A 1 334 ? -1.961 -15.894 15.945 1.00 86.69 334 ASP A CA 1
ATOM 2424 C C . ASP A 1 334 ? -3.378 -15.373 15.674 1.00 86.69 334 ASP A C 1
ATOM 2426 O O . ASP A 1 334 ? -3.626 -14.165 15.617 1.00 86.69 334 ASP A O 1
ATOM 2430 N N . GLU A 1 335 ? -4.322 -16.303 15.529 1.00 87.50 335 GLU A N 1
ATOM 2431 C CA . GLU A 1 335 ? -5.721 -15.966 15.281 1.00 87.50 335 GLU A CA 1
ATOM 2432 C C . GLU A 1 335 ? -6.247 -14.988 16.357 1.00 87.50 335 GLU A C 1
ATOM 2434 O O . GLU A 1 335 ? -6.054 -15.237 17.556 1.00 87.50 335 GLU A O 1
ATOM 2439 N N . PRO A 1 336 ? -6.918 -13.882 15.966 1.00 88.25 336 PRO A N 1
ATOM 2440 C CA . PRO A 1 336 ? -7.391 -12.882 16.914 1.00 88.25 336 PRO A CA 1
ATOM 2441 C C . PRO A 1 336 ? -8.282 -13.482 18.008 1.00 88.25 336 PRO A C 1
ATOM 2443 O O . PRO A 1 336 ? -9.118 -14.354 17.763 1.00 88.25 336 PRO A O 1
ATOM 2446 N N . ALA A 1 337 ? -8.180 -12.971 19.234 1.00 85.56 337 ALA A N 1
ATOM 2447 C CA . ALA A 1 337 ? -9.074 -13.400 20.306 1.00 85.56 337 ALA A CA 1
ATOM 2448 C C . ALA A 1 337 ? -10.540 -13.101 19.940 1.00 85.56 337 ALA A C 1
ATOM 2450 O O . ALA A 1 337 ? -10.895 -11.965 19.627 1.00 85.56 337 ALA A O 1
ATOM 2451 N N . GLY A 1 338 ? -11.401 -14.123 19.985 1.00 86.50 338 GLY A N 1
ATOM 2452 C CA . GLY A 1 338 ? -12.798 -13.978 19.565 1.00 86.50 338 GLY A CA 1
ATOM 2453 C C . GLY A 1 338 ? -12.952 -13.729 18.063 1.00 86.50 338 GLY A C 1
ATOM 2454 O O . GLY A 1 338 ? -13.914 -13.080 17.652 1.00 86.50 338 GLY A O 1
ATOM 2455 N N . PHE A 1 339 ? -12.009 -14.212 17.249 1.00 92.25 339 PHE A N 1
ATOM 2456 C CA . PHE A 1 339 ? -12.067 -14.103 15.798 1.00 92.25 339 PHE A CA 1
ATOM 2457 C C . PHE A 1 339 ? -13.419 -14.581 15.257 1.00 92.25 339 PHE A C 1
ATOM 2459 O O . PHE A 1 339 ? -13.915 -15.658 15.592 1.00 92.25 339 PHE A O 1
ATOM 2466 N N . GLN A 1 340 ? -14.036 -13.726 14.448 1.00 93.94 340 GLN A N 1
ATOM 2467 C CA . GLN A 1 340 ? -15.271 -13.976 13.722 1.00 93.94 340 GLN A CA 1
ATOM 2468 C C . GLN A 1 340 ? -14.950 -13.756 12.244 1.00 93.94 340 GLN A C 1
ATOM 2470 O O . GLN A 1 340 ? -14.903 -12.594 11.810 1.00 93.94 340 GLN A O 1
ATOM 2475 N N . PRO A 1 341 ? -14.705 -14.841 11.486 1.00 95.62 341 PRO A N 1
ATOM 2476 C CA . PRO A 1 341 ? -14.390 -14.749 10.069 1.00 95.62 341 PRO A CA 1
ATOM 2477 C C . PRO A 1 341 ? -15.392 -13.862 9.330 1.00 95.62 341 PRO A C 1
ATOM 2479 O O . PRO A 1 341 ? -16.598 -13.922 9.582 1.00 95.62 341 PRO A O 1
ATOM 2482 N N . TYR A 1 342 ? -14.899 -13.015 8.434 1.00 97.44 342 TYR A N 1
ATOM 2483 C CA . TYR A 1 342 ? -15.739 -12.304 7.482 1.00 97.44 342 TYR A CA 1
ATOM 2484 C C . TYR A 1 342 ? -16.434 -13.303 6.569 1.00 97.44 342 TYR A C 1
ATOM 2486 O O . TYR A 1 342 ? -15.825 -14.251 6.073 1.00 97.44 342 TYR A O 1
ATOM 2494 N N . THR A 1 343 ? -17.712 -13.052 6.331 1.00 98.00 343 THR A N 1
ATOM 2495 C CA . THR A 1 343 ? -18.528 -13.711 5.319 1.00 98.00 343 THR A CA 1
ATOM 2496 C C . THR A 1 343 ? -18.790 -12.756 4.163 1.00 98.00 343 THR A C 1
ATOM 2498 O O . THR A 1 343 ? -18.737 -11.536 4.319 1.00 98.00 343 THR A O 1
ATOM 2501 N N . ALA A 1 344 ? -19.190 -13.298 3.013 1.00 97.50 344 ALA A N 1
ATOM 2502 C CA . ALA A 1 344 ? -19.695 -12.476 1.917 1.00 97.50 344 ALA A CA 1
ATOM 2503 C C . ALA A 1 344 ? -20.872 -11.576 2.358 1.00 97.50 344 ALA A C 1
ATOM 2505 O O . ALA A 1 344 ? -20.990 -10.444 1.903 1.00 97.50 344 ALA A O 1
ATOM 2506 N N . ALA A 1 345 ? -21.719 -12.041 3.285 1.00 97.69 345 ALA A N 1
ATOM 2507 C CA . ALA A 1 345 ? -22.831 -11.249 3.808 1.00 97.69 345 ALA A CA 1
ATOM 2508 C C . ALA A 1 345 ? -22.358 -10.034 4.624 1.00 97.69 345 ALA A C 1
ATOM 2510 O O . ALA A 1 345 ? -22.961 -8.968 4.515 1.00 97.69 345 ALA A O 1
ATOM 2511 N N . ASP A 1 346 ? -21.266 -10.169 5.386 1.00 97.31 346 ASP A N 1
ATOM 2512 C CA . ASP A 1 346 ? -20.661 -9.045 6.110 1.00 97.31 346 ASP A CA 1
ATOM 2513 C C . ASP A 1 346 ? -20.206 -7.952 5.143 1.00 97.31 346 ASP A C 1
ATOM 2515 O O . ASP A 1 346 ? -20.514 -6.783 5.349 1.00 97.31 346 ASP A O 1
ATOM 2519 N N . ILE A 1 347 ? -19.520 -8.326 4.059 1.00 98.19 347 ILE A N 1
ATOM 2520 C CA . ILE A 1 347 ? -19.042 -7.375 3.046 1.00 98.19 347 ILE A CA 1
ATOM 2521 C C . ILE A 1 347 ? -20.223 -6.749 2.295 1.00 98.19 347 ILE A C 1
ATOM 2523 O O . ILE A 1 347 ? -20.292 -5.525 2.149 1.00 98.19 347 ILE A O 1
ATOM 2527 N N . ALA A 1 348 ? -21.198 -7.567 1.888 1.00 97.88 348 ALA A N 1
ATOM 2528 C CA . ALA A 1 348 ? -22.400 -7.112 1.199 1.00 97.88 348 ALA A CA 1
ATOM 2529 C C . ALA A 1 348 ? -23.187 -6.083 2.027 1.00 97.88 348 ALA A C 1
ATOM 2531 O O . ALA A 1 348 ? -23.678 -5.098 1.474 1.00 97.88 348 ALA A O 1
ATOM 2532 N N . ALA A 1 349 ? -23.268 -6.272 3.349 1.00 97.94 349 ALA A N 1
ATOM 2533 C CA . ALA A 1 349 ? -23.971 -5.369 4.257 1.00 97.94 349 ALA A CA 1
ATOM 2534 C C . ALA A 1 349 ? -23.345 -3.967 4.325 1.00 97.94 349 ALA A C 1
ATOM 2536 O O . ALA A 1 349 ? -24.051 -3.004 4.618 1.00 97.94 349 ALA A O 1
ATOM 2537 N N . ARG A 1 350 ? -22.046 -3.833 4.028 1.00 97.31 350 ARG A N 1
ATOM 2538 C CA . ARG A 1 350 ? -21.326 -2.548 4.052 1.00 97.31 350 ARG A CA 1
ATOM 2539 C C . ARG A 1 350 ? -21.497 -1.747 2.767 1.00 97.31 350 ARG A C 1
ATOM 2541 O O . ARG A 1 350 ? -21.499 -0.524 2.812 1.00 97.31 350 ARG A O 1
ATOM 2548 N N . ARG A 1 351 ? -21.658 -2.400 1.611 1.00 94.75 351 ARG A N 1
ATOM 2549 C CA . ARG A 1 351 ? -21.691 -1.732 0.290 1.00 94.75 351 ARG A CA 1
ATOM 2550 C C . ARG A 1 351 ? -22.683 -0.568 0.162 1.00 94.75 351 ARG A C 1
ATOM 2552 O O . ARG A 1 351 ? -22.307 0.426 -0.464 1.00 94.75 351 ARG A O 1
ATOM 2559 N N . PRO A 1 352 ? -23.915 -0.639 0.709 1.00 97.25 352 PRO A N 1
ATOM 2560 C CA . PRO A 1 352 ? -24.873 0.460 0.610 1.00 97.25 352 PRO A CA 1
ATOM 2561 C C . PRO A 1 352 ? -24.437 1.740 1.334 1.00 97.25 352 PRO A C 1
ATOM 2563 O O . PRO A 1 352 ? -24.992 2.796 1.036 1.00 97.25 352 PRO A O 1
ATOM 2566 N N . ASP A 1 353 ? -23.453 1.671 2.242 1.00 94.81 353 ASP A N 1
ATOM 2567 C CA . ASP A 1 353 ? -22.984 2.829 3.013 1.00 94.81 353 ASP A CA 1
ATOM 2568 C C . ASP A 1 353 ? -22.361 3.914 2.116 1.00 94.81 353 ASP A C 1
ATOM 2570 O O . ASP A 1 353 ? -22.375 5.090 2.477 1.00 94.81 353 ASP A O 1
ATOM 2574 N N . GLY A 1 354 ? -21.841 3.542 0.936 1.00 92.88 354 GLY A N 1
ATOM 2575 C CA . GLY A 1 354 ? -21.412 4.492 -0.098 1.00 92.88 354 GLY A CA 1
ATOM 2576 C C . GLY A 1 354 ? -20.346 5.495 0.356 1.00 92.88 354 GLY A C 1
ATOM 2577 O O . GLY A 1 354 ? -20.352 6.641 -0.095 1.00 92.88 354 GLY A O 1
ATOM 2578 N N . LEU A 1 355 ? -19.463 5.084 1.269 1.00 96.56 355 LEU A N 1
ATOM 2579 C CA . LEU A 1 355 ? -18.490 5.963 1.913 1.00 96.56 355 LEU A CA 1
ATOM 2580 C C . LEU A 1 355 ? -17.413 6.427 0.932 1.00 96.56 355 LEU A C 1
ATOM 2582 O O . LEU A 1 355 ? -16.982 5.685 0.048 1.00 96.56 355 LEU A O 1
ATOM 2586 N N . SER A 1 356 ? -16.919 7.649 1.126 1.00 97.81 356 SER A N 1
ATOM 2587 C CA . SER A 1 356 ? -15.667 8.078 0.510 1.00 97.81 356 SER A CA 1
ATOM 2588 C C . SER A 1 356 ? -14.466 7.592 1.327 1.00 97.81 356 SER A C 1
ATOM 2590 O O . SER A 1 356 ? -14.556 7.398 2.539 1.00 97.81 356 SER A O 1
ATOM 2592 N N . ALA A 1 357 ? -13.292 7.500 0.697 1.00 97.19 357 ALA A N 1
ATOM 2593 C CA . ALA A 1 357 ? -12.042 7.177 1.391 1.00 97.19 357 ALA A CA 1
ATOM 2594 C C . ALA A 1 357 ? -11.708 8.156 2.543 1.00 97.19 357 ALA A C 1
ATOM 2596 O O . ALA A 1 357 ? -10.975 7.804 3.468 1.00 97.19 357 ALA A O 1
ATOM 2597 N N . GLY A 1 358 ? -12.235 9.389 2.494 1.00 97.06 358 GLY A N 1
ATOM 2598 C CA . GLY A 1 358 ? -12.124 10.365 3.581 1.00 97.06 358 GLY A CA 1
ATOM 2599 C C . GLY A 1 358 ? -13.084 10.087 4.743 1.00 97.06 358 GLY A C 1
ATOM 2600 O O . GLY A 1 358 ? -12.717 10.302 5.894 1.00 97.06 358 GLY A O 1
ATOM 2601 N N . ASP A 1 359 ? -14.277 9.552 4.473 1.00 97.94 359 ASP A N 1
ATOM 2602 C CA . ASP A 1 359 ? -15.212 9.128 5.525 1.00 97.94 359 ASP A CA 1
ATOM 2603 C C . ASP A 1 359 ? -14.663 7.915 6.285 1.00 97.94 359 ASP A C 1
ATOM 2605 O O . ASP A 1 359 ? -14.782 7.837 7.507 1.00 97.94 359 ASP A O 1
ATOM 2609 N N . VAL A 1 360 ? -13.993 6.996 5.579 1.00 98.25 360 VAL A N 1
ATOM 2610 C CA . VAL A 1 360 ? -13.292 5.865 6.206 1.00 98.25 360 VAL A CA 1
ATOM 2611 C C . VAL A 1 360 ? -12.147 6.349 7.101 1.00 98.25 360 VAL A C 1
ATOM 2613 O O . VAL A 1 360 ? -11.974 5.845 8.211 1.00 98.25 360 VAL A O 1
ATOM 2616 N N . HIS A 1 361 ? -11.401 7.374 6.674 1.00 97.62 361 HIS A N 1
ATOM 2617 C CA . HIS A 1 361 ? -10.390 8.017 7.521 1.00 97.62 361 HIS A CA 1
ATOM 2618 C C . HIS A 1 361 ? -11.010 8.645 8.774 1.00 97.62 361 HIS A C 1
ATOM 2620 O O . HIS A 1 361 ? -10.535 8.396 9.879 1.00 97.62 361 HIS A O 1
ATOM 2626 N N . ALA A 1 362 ? -12.133 9.354 8.643 1.00 96.94 362 ALA A N 1
ATOM 2627 C CA . ALA A 1 362 ? -12.846 9.905 9.794 1.00 96.94 362 ALA A CA 1
ATOM 2628 C C . ALA A 1 362 ? -13.343 8.813 10.764 1.00 96.94 362 ALA A C 1
ATOM 2630 O O . ALA A 1 362 ? -13.281 8.999 11.981 1.00 96.94 362 ALA A O 1
ATOM 2631 N N . LYS A 1 363 ? -13.786 7.655 10.250 1.00 96.88 363 LYS A N 1
ATOM 2632 C CA . LYS A 1 363 ? -14.118 6.485 11.082 1.00 96.88 363 LYS A CA 1
ATOM 2633 C C . LYS A 1 363 ? -12.901 5.971 11.846 1.00 96.88 363 LYS A C 1
ATOM 2635 O O . LYS A 1 363 ? -13.023 5.688 13.033 1.00 96.88 363 LYS A O 1
ATOM 2640 N N . ARG A 1 364 ? -11.732 5.897 11.203 1.00 96.44 364 ARG A N 1
ATOM 2641 C CA . ARG A 1 364 ? -10.475 5.503 11.859 1.00 96.44 364 ARG A CA 1
ATOM 2642 C C . ARG A 1 364 ? -10.160 6.388 13.065 1.00 96.44 364 ARG A C 1
ATOM 2644 O O . ARG A 1 364 ? -9.847 5.876 14.135 1.00 96.44 364 ARG A O 1
ATOM 2651 N N . GLU A 1 365 ? -10.279 7.703 12.896 1.00 95.06 365 GLU A N 1
ATOM 2652 C CA . GLU A 1 365 ? -10.049 8.674 13.973 1.00 95.06 365 GLU A CA 1
ATOM 2653 C C . GLU A 1 365 ? -11.077 8.520 15.102 1.00 95.06 365 GLU A C 1
ATOM 2655 O O . GLU A 1 365 ? -10.723 8.570 16.278 1.00 95.06 365 GLU A O 1
ATOM 2660 N N . ALA A 1 366 ? -12.345 8.260 14.766 1.00 95.94 366 ALA A N 1
ATOM 2661 C CA . ALA A 1 366 ? -13.394 8.013 15.755 1.00 95.94 366 ALA A CA 1
ATOM 2662 C C . ALA A 1 366 ? -13.153 6.741 16.593 1.00 95.94 366 ALA A C 1
ATOM 2664 O O . ALA A 1 366 ? -13.630 6.662 17.725 1.00 95.94 366 ALA A O 1
ATOM 2665 N N . LEU A 1 367 ? -12.403 5.772 16.058 1.00 94.38 367 LEU A N 1
ATOM 2666 C CA . LEU A 1 367 ? -11.978 4.563 16.768 1.00 94.38 367 LEU A CA 1
ATOM 2667 C C . LEU A 1 367 ? -10.757 4.786 17.678 1.00 94.38 367 LEU A C 1
ATOM 2669 O O . LEU A 1 367 ? -10.391 3.879 18.421 1.00 94.38 367 LEU A O 1
ATOM 2673 N N . GLY A 1 368 ? -10.125 5.965 17.638 1.00 92.31 368 GLY A N 1
ATOM 2674 C CA . GLY A 1 368 ? -8.925 6.263 18.427 1.00 92.31 368 GLY A CA 1
ATOM 2675 C C . GLY A 1 368 ? -7.695 5.454 18.003 1.00 92.31 368 GLY A C 1
ATOM 2676 O O . GLY A 1 368 ? -6.817 5.195 18.823 1.00 92.31 368 GLY A O 1
ATOM 2677 N N . LEU A 1 369 ? -7.649 5.016 16.741 1.00 88.25 369 LEU A N 1
ATOM 2678 C CA . LEU A 1 369 ? -6.513 4.286 16.181 1.00 88.25 369 LEU A CA 1
ATOM 2679 C C . LEU A 1 369 ? -5.393 5.279 15.845 1.00 88.25 369 LEU A C 1
ATOM 2681 O O . LEU A 1 369 ? -5.588 6.178 15.022 1.00 88.25 369 LEU A O 1
ATOM 2685 N N . HIS A 1 370 ? -4.208 5.108 16.426 1.00 76.00 370 HIS A N 1
ATOM 2686 C CA . HIS A 1 370 ? -3.047 5.984 16.230 1.00 76.00 370 HIS A CA 1
ATOM 2687 C C . HIS A 1 370 ? -1.757 5.196 16.034 1.00 76.00 370 HIS A C 1
ATOM 2689 O O . HIS A 1 370 ? -1.729 3.993 16.363 1.00 76.00 370 HIS A O 1
#

Foldseek 3Di:
DDPQPDDDPVNVVVLVVVLVVLVVVLVCCVVPPDPVQDPVNSVVVNVVSVVVSVVSCCCPVVVLVRDDPVVVVVVVVVVVVVVVVVVVVCCVVVVVVVVVCVPPVNVVVLCVLVPDPVVVVVCVVCVNDPDDPVVVVPDPDDPDFDWDWDDDPDPDDPPDTDTDGDPPDDDPDDDDDDDDDDDDDDDDDDDDDDDDDDDDDDDDDDDDDDDDDDDDDDDDDDDDDDDDDDPDPDDQDDADQVLLLVLCVVQPCVACNNQQPGDAQEGHRLAVQLLVLVPFDCSVVLLLCCAQANAAAWDDDPSGIHGDTGHHNVVDQLSSSQSNSQCSQPVNDPHHDVDRGRDSVSSVVNVVVPDHNVVSVVVCVVSVHD

Sequence (370 aa):
MSEGKHTSVSTYVIVALILGVITYVEFALVEYPQAWLGSGWTIFLLVALSIVKFVMVVMFFMHLKDDDRTYSGFFSSGMFIALATFVGLTAMFILPKAVASTRPDNRAAQEASHAVPHELLDNVETRGASRAPAEIADTPAVADRSVSVEAPTAPNDASTYSVTPPAGATAQGGAATAEEPAATEAPAAEATGAQSAAGEAAEAEEPAAQEATAEEAEEAPAQAEAPTAEEPAAAAVSWDKDHGAAVFNANCMACHQMTGQGIPGAFPPLASHAVEVYAVAGGRDYLADAVIFGLQGAINVNGMTYNGVMPAWGHLADADLADALNHVLTAWDDEPAGFQPYTAADIAARRPDGLSAGDVHAKREALGLH

pLDDT: mean 74.56, std 24.98, range [21.94, 98.62]